Protein AF-A0A5J4QMM2-F1 (afdb_monomer)

Nearest PDB structures (foldseek):
  9im6-assembly1_A  TM=3.160E-01  e=1.830E-01  Homo sapiens

pLDDT: mean 87.07, std 8.98, range [53.91, 96.31]

Sequence (178 aa):
LRCKAHIEGNKGEELKNKLEVNTSFGYDSINSEKYKDFRLCNTKNVWKHHMANTFLTDKQISENCFIVELEKKRCSCSTPLQVAYFTMDNSKYFYLNAYYNFLTPCLDMDYIHVIYGDTDSLCLAIAHESWPIKDKKLWDQLYSQLFPSVSDENYYDKKKILGWNIESESTTCLALAP

Solvent-accessible surface area (backbone atoms only — not comparable to full-atom values): 10790 Å² total; per-residue (Å²): 106,42,64,56,26,51,77,71,67,34,63,67,55,23,50,50,48,50,48,54,58,55,46,52,50,54,53,31,59,55,74,84,88,72,74,83,45,71,41,83,31,36,68,78,51,45,57,62,43,70,72,35,98,37,53,72,52,73,45,77,79,50,100,58,34,29,41,35,39,31,54,62,86,81,75,86,73,87,60,60,55,64,56,31,52,50,54,52,51,50,49,49,49,53,54,50,44,48,45,63,72,42,47,56,66,21,32,44,60,94,44,47,44,81,75,50,74,55,97,91,47,76,41,73,48,62,79,54,102,58,87,56,68,64,31,60,71,61,35,69,69,44,42,66,68,35,33,48,60,91,63,84,84,44,62,62,49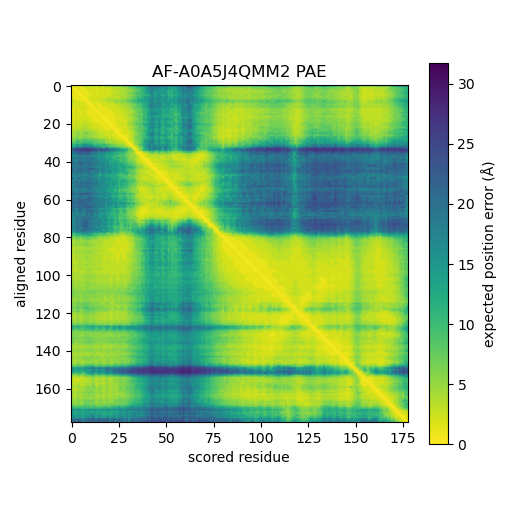,55,65,30,84,88,41,51,66,90,88,78,87,75,100,75,86,88,85,85,78,137

Organism: NCBI:txid222440

InterPro domains:
  IPR017964 DNA-directed DNA polymerase, family B, conserved site [PS00116] (116-124)
  IPR043502 DNA/RNA polymerase superfamily [SSF56672] (3-134)

Radius of gyration: 24.39 Å; Cα contacts (8 Å, |Δi|>4): 181; chains: 1; bounding box: 51×40×60 Å

Structure (mmCIF, N/CA/C/O backbone):
data_AF-A0A5J4QMM2-F1
#
_entry.id   AF-A0A5J4QMM2-F1
#
loop_
_atom_site.group_PDB
_atom_site.id
_atom_site.type_symbol
_atom_site.label_atom_id
_atom_site.label_alt_id
_atom_site.label_comp_id
_atom_site.label_asym_id
_atom_site.label_entity_id
_atom_site.label_seq_id
_atom_site.pdbx_PDB_ins_code
_atom_site.Cartn_x
_atom_site.Cartn_y
_atom_site.Cartn_z
_atom_site.occupancy
_atom_site.B_iso_or_equiv
_atom_site.auth_seq_id
_atom_site.auth_comp_id
_atom_site.auth_asym_id
_atom_site.auth_atom_id
_atom_site.pdbx_PDB_model_num
ATOM 1 N N . LEU A 1 1 ? 6.149 13.095 11.965 1.00 85.94 1 LEU A N 1
ATOM 2 C CA . LEU A 1 1 ? 6.193 12.405 13.279 1.00 85.94 1 LEU A CA 1
ATOM 3 C C . LEU A 1 1 ? 6.723 10.982 13.153 1.00 85.94 1 LEU A C 1
ATOM 5 O O . LEU A 1 1 ? 7.794 10.722 13.680 1.00 85.94 1 LEU A O 1
ATOM 9 N N . ARG A 1 2 ? 6.076 10.104 12.373 1.00 89.25 2 ARG A N 1
ATOM 10 C CA . ARG A 1 2 ? 6.557 8.728 12.142 1.00 89.25 2 ARG A CA 1
ATOM 11 C C . ARG A 1 2 ? 8.014 8.641 11.655 1.00 89.25 2 ARG A C 1
ATOM 13 O O . ARG A 1 2 ? 8.800 7.923 12.255 1.00 89.25 2 ARG A O 1
ATOM 20 N N . CYS A 1 3 ? 8.391 9.398 10.619 1.00 88.50 3 CYS A N 1
ATOM 21 C CA . CYS A 1 3 ? 9.764 9.376 10.096 1.00 88.50 3 CYS A CA 1
ATOM 22 C C . CYS A 1 3 ? 10.807 9.835 11.119 1.00 88.50 3 CYS A C 1
ATOM 24 O O . CYS A 1 3 ? 11.863 9.229 11.233 1.00 88.50 3 CYS A O 1
ATOM 26 N N . LYS A 1 4 ? 10.471 10.851 11.918 1.00 91.38 4 LYS A N 1
ATOM 27 C CA . LYS A 1 4 ? 11.311 11.316 13.024 1.00 91.38 4 LYS A CA 1
ATOM 28 C C . LYS A 1 4 ? 11.513 10.216 14.075 1.00 91.38 4 LYS A C 1
ATOM 30 O O . LYS A 1 4 ? 12.649 9.926 14.419 1.00 91.38 4 LYS A O 1
ATOM 35 N N . ALA A 1 5 ? 10.433 9.557 14.498 1.00 92.25 5 ALA A N 1
ATOM 36 C CA . ALA A 1 5 ? 10.495 8.455 15.460 1.00 92.25 5 ALA A CA 1
ATOM 37 C C . ALA A 1 5 ? 11.372 7.288 14.974 1.00 92.25 5 ALA A C 1
ATOM 39 O O . ALA A 1 5 ? 12.105 6.699 15.764 1.00 92.25 5 ALA A O 1
ATOM 40 N N . HIS A 1 6 ? 11.327 6.984 13.673 1.00 90.81 6 HIS A N 1
ATOM 41 C CA . HIS A 1 6 ? 12.188 5.970 13.070 1.00 90.81 6 HIS A CA 1
ATOM 42 C C . HIS A 1 6 ? 13.670 6.363 13.117 1.00 90.81 6 HIS A C 1
ATOM 44 O O . HIS A 1 6 ? 14.500 5.569 13.551 1.00 90.81 6 HIS A O 1
ATOM 50 N N . ILE A 1 7 ? 13.993 7.598 12.717 1.00 91.06 7 ILE A N 1
ATOM 51 C CA . ILE A 1 7 ? 15.366 8.134 12.733 1.00 91.06 7 ILE A CA 1
ATOM 52 C C . ILE A 1 7 ? 15.938 8.137 14.160 1.00 91.06 7 ILE A C 1
ATOM 54 O O . ILE A 1 7 ? 17.114 7.859 14.361 1.00 91.06 7 ILE A O 1
ATOM 58 N N . GLU A 1 8 ? 15.097 8.392 15.161 1.00 93.88 8 GLU A N 1
ATOM 59 C CA . GLU A 1 8 ? 15.458 8.345 16.584 1.00 93.88 8 GLU A CA 1
ATOM 60 C C . GLU A 1 8 ? 15.538 6.910 17.151 1.00 93.88 8 GLU A C 1
ATOM 62 O O . GLU A 1 8 ? 15.834 6.727 18.331 1.00 93.88 8 GLU A O 1
ATOM 67 N N . GLY A 1 9 ? 15.259 5.876 16.347 1.00 92.56 9 GLY A N 1
ATOM 68 C CA . GLY A 1 9 ? 15.267 4.470 16.769 1.00 92.56 9 GLY A CA 1
ATOM 69 C C . GLY A 1 9 ? 14.096 4.072 17.679 1.00 92.56 9 GLY A C 1
ATOM 70 O O . GLY A 1 9 ? 14.077 2.965 18.227 1.00 92.56 9 GLY A O 1
ATOM 71 N N . ASN A 1 10 ? 13.094 4.940 17.843 1.00 95.31 10 ASN A N 1
ATOM 72 C CA . ASN A 1 10 ? 11.956 4.717 18.728 1.00 95.31 10 ASN A CA 1
ATOM 73 C C . ASN A 1 10 ? 10.834 3.944 18.017 1.00 95.31 10 ASN A C 1
ATOM 75 O O . ASN A 1 10 ? 9.853 4.506 17.520 1.00 95.31 10 ASN A O 1
ATOM 79 N N . LYS A 1 11 ? 10.961 2.613 18.019 1.00 94.31 11 LYS A N 1
ATOM 80 C CA . LYS A 1 11 ? 9.994 1.696 17.387 1.00 94.31 11 LYS A CA 1
ATOM 81 C C . LYS A 1 11 ? 8.573 1.812 17.955 1.00 94.31 11 LYS A C 1
ATOM 83 O O . LYS A 1 11 ? 7.608 1.629 17.217 1.00 94.31 11 LYS A O 1
ATOM 88 N N . GLY A 1 12 ? 8.432 2.109 19.250 1.00 95.31 12 GLY A N 1
ATOM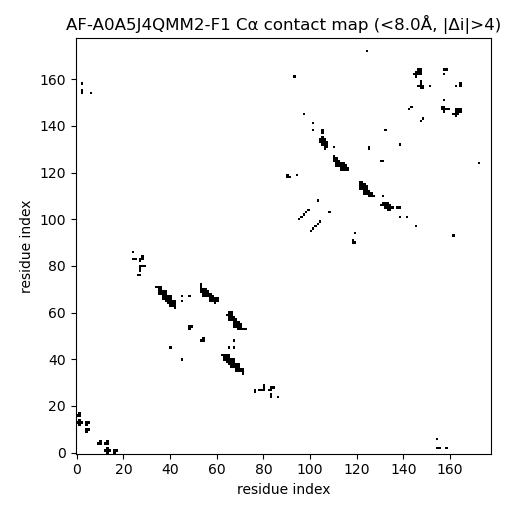 89 C CA . GLY A 1 12 ? 7.123 2.248 19.897 1.00 95.31 12 GLY A CA 1
ATOM 90 C C . GLY A 1 12 ? 6.368 3.481 19.402 1.00 95.31 12 GLY A C 1
ATOM 91 O O . GLY A 1 12 ? 5.204 3.392 19.014 1.00 95.31 12 GLY A O 1
ATOM 92 N N . GLU A 1 13 ? 7.057 4.620 19.348 1.00 94.94 13 GLU A N 1
ATOM 93 C CA . GLU A 1 13 ? 6.534 5.878 18.808 1.00 94.94 13 GLU A CA 1
ATOM 94 C C . GLU A 1 13 ? 6.238 5.763 17.305 1.00 94.94 13 GLU A C 1
ATOM 96 O O . GLU A 1 13 ? 5.215 6.260 16.833 1.00 94.94 13 GLU A O 1
ATOM 101 N N . GLU A 1 14 ? 7.086 5.064 16.543 1.00 93.25 14 GLU A N 1
ATOM 102 C CA . GLU A 1 14 ? 6.834 4.794 15.126 1.00 93.25 14 GLU A CA 1
ATOM 103 C C . GLU A 1 14 ? 5.533 4.001 14.926 1.00 93.25 14 GLU A C 1
ATOM 105 O O . GLU A 1 14 ? 4.684 4.402 14.121 1.00 93.25 14 GLU A O 1
ATOM 110 N N . LEU A 1 15 ? 5.355 2.907 15.677 1.00 93.56 15 LEU A N 1
ATOM 111 C CA . LEU A 1 15 ? 4.164 2.063 15.595 1.00 93.56 15 LEU A CA 1
ATOM 112 C C . LEU A 1 15 ? 2.904 2.819 16.023 1.00 93.56 15 LEU A C 1
ATOM 114 O O . LEU A 1 15 ? 1.889 2.738 15.331 1.00 93.56 15 LEU A O 1
ATOM 118 N N . LYS A 1 16 ? 2.979 3.588 17.116 1.00 95.62 16 LYS A N 1
ATOM 119 C CA . LYS A 1 16 ? 1.883 4.445 17.587 1.00 95.62 16 LYS A CA 1
ATOM 120 C C . LYS A 1 16 ? 1.454 5.428 16.496 1.00 95.62 16 LYS A C 1
ATOM 122 O O . LYS A 1 16 ? 0.289 5.436 16.113 1.00 95.62 16 LYS A O 1
ATOM 127 N N . ASN A 1 17 ? 2.406 6.172 15.925 1.00 93.38 17 ASN A N 1
ATOM 128 C CA . ASN A 1 17 ? 2.132 7.142 14.862 1.00 93.38 17 ASN A CA 1
ATOM 129 C C . ASN A 1 17 ? 1.525 6.481 13.610 1.00 93.38 17 ASN A C 1
ATOM 131 O O . ASN A 1 17 ? 0.672 7.073 12.954 1.00 93.38 17 ASN A O 1
ATOM 135 N N . LYS A 1 18 ? 1.951 5.259 13.257 1.00 91.44 18 LYS A N 1
ATOM 136 C CA . LYS A 1 18 ? 1.343 4.493 12.154 1.00 91.44 18 LYS A CA 1
ATOM 137 C C . LYS A 1 18 ? -0.104 4.107 12.480 1.00 91.44 18 LYS A C 1
ATOM 139 O O . LYS A 1 18 ? -0.981 4.256 11.632 1.00 91.44 18 LYS A O 1
ATOM 144 N N . LEU A 1 19 ? -0.348 3.605 13.690 1.00 93.31 19 LEU A N 1
ATOM 145 C CA . LEU A 1 19 ? -1.670 3.156 14.116 1.00 93.31 19 LEU A CA 1
ATOM 146 C C . LEU A 1 19 ? -2.664 4.314 14.193 1.00 93.31 19 LEU A C 1
ATOM 148 O O . LEU A 1 19 ? -3.793 4.149 13.746 1.00 93.31 19 LEU A O 1
ATOM 152 N N . GLU A 1 20 ? -2.255 5.472 14.709 1.00 92.00 20 GLU A N 1
ATOM 153 C CA . GLU A 1 20 ? -3.106 6.665 14.795 1.00 92.00 20 GLU A CA 1
ATOM 154 C C . GLU A 1 20 ? -3.650 7.075 13.417 1.00 92.00 20 GLU A C 1
ATOM 156 O O . GLU A 1 20 ? -4.857 7.260 13.269 1.00 92.00 20 GLU A O 1
ATOM 161 N N . VAL A 1 21 ? -2.791 7.114 12.392 1.00 88.06 21 VAL A N 1
ATOM 162 C CA . VAL A 1 21 ? -3.187 7.466 11.015 1.00 88.06 21 VAL A CA 1
ATOM 163 C C . VAL A 1 21 ? -4.105 6.409 10.396 1.00 88.06 21 VAL A C 1
ATOM 165 O O . VAL A 1 21 ? -5.115 6.741 9.782 1.00 88.06 21 VAL A O 1
ATOM 168 N N . ASN A 1 22 ? -3.805 5.122 10.576 1.00 87.50 22 ASN A N 1
ATOM 169 C CA . ASN A 1 22 ? -4.668 4.065 10.039 1.00 87.50 22 ASN A CA 1
ATOM 170 C C . ASN A 1 22 ? -6.027 4.022 10.757 1.00 87.50 22 ASN A C 1
ATOM 172 O O . ASN A 1 22 ? -7.060 3.751 10.144 1.00 87.50 22 ASN A O 1
ATOM 176 N N . THR A 1 23 ? -6.032 4.312 12.059 1.00 87.94 23 THR A N 1
ATOM 177 C CA . THR A 1 23 ? -7.247 4.314 12.875 1.00 87.94 23 THR A CA 1
ATOM 178 C C . THR A 1 23 ? -8.138 5.500 12.540 1.00 87.94 23 THR A C 1
ATOM 180 O O . THR A 1 23 ? -9.348 5.333 12.598 1.00 87.94 23 THR A O 1
ATOM 183 N N . SER A 1 24 ? -7.602 6.660 12.136 1.00 86.94 24 SER A N 1
ATOM 184 C CA . SER A 1 24 ? -8.448 7.790 11.728 1.00 86.94 24 SER A CA 1
ATOM 185 C C . SER A 1 24 ? -9.306 7.448 10.505 1.00 86.94 24 SER A C 1
ATOM 187 O O . SER A 1 24 ? -10.507 7.680 10.522 1.00 86.94 24 SER A O 1
ATOM 189 N N . PHE A 1 25 ? -8.735 6.785 9.494 1.00 87.06 25 PHE A N 1
ATOM 190 C CA . PHE A 1 25 ? -9.516 6.264 8.364 1.00 87.06 25 PHE A CA 1
ATOM 191 C C . PHE A 1 25 ? -10.514 5.176 8.79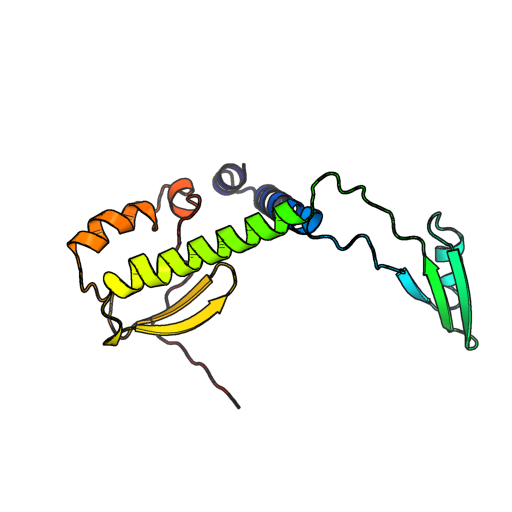9 1.00 87.06 25 PHE A C 1
ATOM 193 O O . PHE A 1 25 ? -11.680 5.174 8.396 1.00 87.06 25 PHE A O 1
ATOM 200 N N . GLY A 1 26 ? -10.059 4.239 9.640 1.00 85.88 26 GLY A N 1
ATOM 201 C CA . GLY A 1 26 ? -10.916 3.187 10.188 1.00 85.88 26 GLY A CA 1
ATOM 202 C C . GLY A 1 26 ? -12.106 3.754 10.961 1.00 85.88 26 GLY A C 1
ATOM 203 O O . GLY A 1 26 ? -13.188 3.186 10.914 1.00 85.88 26 GLY A O 1
ATOM 204 N N . TYR A 1 27 ? -11.911 4.894 11.624 1.00 83.69 27 TYR A N 1
ATOM 205 C CA . TYR A 1 27 ? -12.922 5.626 12.369 1.00 83.69 27 TYR A CA 1
ATOM 206 C C . TYR A 1 27 ? -13.980 6.261 11.459 1.00 83.69 27 TYR A C 1
ATOM 208 O O . TYR A 1 27 ? -15.176 6.087 11.698 1.00 83.69 27 TYR A O 1
ATOM 216 N N . ASP A 1 28 ? -13.547 6.913 10.378 1.00 84.88 28 ASP A N 1
ATOM 217 C CA . ASP A 1 28 ? -14.431 7.530 9.378 1.00 84.88 28 ASP A CA 1
ATOM 218 C C . ASP A 1 28 ? -15.291 6.492 8.630 1.00 84.88 28 ASP A C 1
ATOM 220 O O . ASP A 1 28 ? -16.382 6.799 8.150 1.00 84.88 28 ASP A O 1
ATOM 224 N N . SER A 1 29 ? -14.809 5.248 8.539 1.00 83.31 29 SER A N 1
ATOM 225 C CA . SER A 1 29 ? -15.490 4.122 7.883 1.00 83.31 29 SER A CA 1
ATOM 226 C C . SER A 1 29 ? -16.326 3.250 8.832 1.00 83.31 29 SER A C 1
ATOM 228 O O . SER A 1 29 ? -16.870 2.224 8.409 1.00 83.31 29 SER A O 1
ATOM 230 N N . ILE A 1 30 ? -16.471 3.634 10.108 1.00 80.88 30 ILE A N 1
ATOM 231 C CA . ILE A 1 30 ? -17.267 2.864 11.072 1.00 80.88 30 ILE A CA 1
ATOM 232 C C . ILE A 1 30 ? -18.739 2.863 10.661 1.00 80.88 30 ILE A C 1
ATOM 234 O O . ILE A 1 30 ? -19.405 3.896 10.614 1.00 80.88 30 ILE A O 1
ATOM 238 N N . ASN A 1 31 ? -19.288 1.663 10.483 1.00 74.88 31 ASN A N 1
ATOM 239 C CA . ASN A 1 31 ? -20.730 1.477 10.419 1.00 74.88 31 ASN A CA 1
ATOM 240 C C . ASN A 1 31 ? -21.353 1.711 11.808 1.00 74.88 31 ASN A C 1
ATOM 242 O O . ASN A 1 31 ? -21.312 0.845 12.679 1.00 74.88 31 ASN A O 1
ATOM 246 N N . SER A 1 32 ? -21.944 2.879 12.032 1.00 69.38 32 SER A N 1
ATOM 247 C CA . SER A 1 32 ? -22.584 3.220 13.307 1.00 69.38 32 SER A CA 1
ATOM 248 C C . SER A 1 32 ? -23.948 2.544 13.519 1.00 69.38 32 SER A C 1
ATOM 250 O O . SER A 1 32 ? -24.432 2.509 14.650 1.00 69.38 32 SER A O 1
ATOM 252 N N . GLU A 1 33 ? -24.559 1.975 12.472 1.00 64.75 33 GLU A N 1
ATOM 253 C CA . GLU A 1 33 ? -25.947 1.491 12.495 1.00 64.75 33 GLU A CA 1
ATOM 254 C C . GLU A 1 33 ? -26.114 0.076 13.068 1.00 64.75 33 GLU A C 1
ATOM 256 O O . GLU A 1 33 ? -27.211 -0.295 13.489 1.00 64.75 33 GLU A O 1
ATOM 261 N N . LYS A 1 34 ? -25.062 -0.754 13.079 1.00 59.84 34 LYS A N 1
ATOM 262 C CA . LYS A 1 34 ? -25.209 -2.189 13.376 1.00 59.84 34 LYS A CA 1
ATOM 263 C C . LYS A 1 34 ? -24.100 -2.759 14.241 1.00 59.84 34 LYS A C 1
ATOM 265 O O . LYS A 1 34 ? -23.225 -3.414 13.700 1.00 59.84 34 LYS A O 1
ATOM 270 N N . TYR A 1 35 ? -24.196 -2.659 15.569 1.00 61.75 35 TYR A N 1
ATOM 271 C CA . TYR A 1 35 ? -23.409 -3.538 16.447 1.00 61.75 35 TYR A CA 1
ATOM 272 C C . TYR A 1 35 ? -24.104 -3.805 17.786 1.00 61.75 35 TYR A C 1
ATOM 274 O O . TYR A 1 35 ? -24.022 -3.000 18.710 1.00 61.75 35 TYR A O 1
ATOM 282 N N . LYS A 1 36 ? -24.730 -4.979 17.913 1.00 70.62 36 LYS A N 1
ATOM 283 C CA . LYS A 1 36 ? -25.045 -5.575 19.218 1.00 70.62 36 LYS A CA 1
ATOM 284 C C . LYS A 1 36 ? -23.827 -6.382 19.683 1.00 70.62 36 LYS A C 1
ATOM 286 O O . LYS A 1 36 ? -23.329 -7.200 18.911 1.00 70.62 36 LYS A O 1
ATOM 291 N N . ASP A 1 37 ? -23.310 -6.134 20.889 1.00 80.38 37 ASP A N 1
ATOM 292 C CA . ASP A 1 37 ? -22.234 -6.950 21.479 1.00 80.38 37 ASP A CA 1
ATOM 293 C C . ASP A 1 37 ? -22.876 -8.080 22.283 1.00 80.38 37 ASP A C 1
ATOM 295 O O . ASP A 1 37 ? -23.294 -7.885 23.421 1.00 80.38 37 ASP A O 1
ATOM 299 N N . PHE A 1 38 ? -23.005 -9.248 21.655 1.00 86.62 38 PHE A N 1
ATOM 300 C CA . PHE A 1 38 ? -23.436 -10.467 22.327 1.00 86.62 38 PHE A CA 1
ATOM 301 C C . PHE A 1 38 ? -22.220 -11.298 22.715 1.00 86.62 38 PHE A C 1
ATOM 303 O O . PHE A 1 38 ? -21.388 -11.633 21.869 1.00 86.62 38 PHE A O 1
ATOM 310 N N . ARG A 1 39 ? -22.145 -11.696 23.984 1.00 87.06 39 ARG A N 1
ATOM 311 C CA . ARG A 1 39 ? -21.082 -12.559 24.500 1.00 87.06 39 ARG A CA 1
ATOM 312 C C . ARG A 1 39 ? -21.658 -13.839 25.058 1.00 87.06 39 ARG A C 1
ATOM 314 O O . ARG A 1 39 ? -22.571 -13.806 25.874 1.00 87.06 39 ARG A O 1
ATOM 321 N N . LEU A 1 40 ? -21.077 -14.962 24.659 1.00 91.00 40 LEU A N 1
ATOM 322 C CA . LEU A 1 40 ? -21.326 -16.240 25.311 1.00 91.00 40 LEU A CA 1
ATOM 323 C C . LEU A 1 40 ? -20.462 -16.326 26.566 1.00 91.00 40 LEU A C 1
ATOM 325 O O . LEU A 1 40 ? -19.244 -16.158 26.508 1.00 91.00 40 LEU A O 1
ATOM 329 N N . CYS A 1 41 ? -21.097 -16.542 27.709 1.00 91.19 41 CYS A N 1
ATOM 330 C CA . CYS A 1 41 ? -20.454 -16.534 29.014 1.00 91.19 41 CYS A CA 1
ATOM 331 C C . CYS A 1 41 ? -20.909 -17.722 29.855 1.00 91.19 41 CYS A C 1
ATOM 333 O O . CYS A 1 41 ? -22.052 -18.163 29.790 1.00 91.19 41 CYS A O 1
ATOM 335 N N . ASN A 1 42 ? -19.996 -18.215 30.684 1.00 89.88 42 ASN A N 1
ATOM 336 C CA . ASN A 1 42 ? -20.321 -19.167 31.736 1.00 89.88 42 ASN A CA 1
ATOM 337 C C . ASN A 1 42 ? -20.878 -18.440 32.969 1.00 89.88 42 ASN A C 1
ATOM 339 O O . ASN A 1 42 ? -20.697 -17.227 33.112 1.00 89.88 42 ASN A O 1
ATOM 343 N N . THR A 1 43 ? -21.482 -19.178 33.900 1.00 87.06 43 THR A N 1
ATOM 344 C CA . THR A 1 43 ? -22.160 -18.601 35.077 1.00 87.06 43 THR A CA 1
ATOM 345 C C . THR A 1 43 ? -21.241 -17.689 35.899 1.00 87.06 43 THR A C 1
ATOM 347 O O . THR A 1 43 ? -21.677 -16.680 36.443 1.00 87.06 43 THR A O 1
ATOM 350 N N . LYS A 1 44 ? -19.935 -17.988 35.951 1.00 86.31 44 LYS A N 1
ATOM 351 C CA . LYS A 1 44 ? -18.945 -17.173 36.678 1.00 86.31 44 LYS A CA 1
ATOM 352 C C . LYS A 1 44 ? -18.647 -15.832 35.999 1.00 86.31 44 LYS A C 1
ATOM 354 O O . LYS A 1 44 ? -18.404 -14.844 36.687 1.00 86.31 44 LYS A O 1
ATOM 359 N N . ASN A 1 45 ? -18.622 -15.790 34.668 1.00 86.81 45 ASN A N 1
ATOM 360 C CA . ASN A 1 45 ? -18.292 -14.581 33.911 1.00 86.81 45 ASN A CA 1
ATOM 361 C C . ASN A 1 45 ? -19.509 -13.682 33.661 1.00 86.81 45 ASN A C 1
ATOM 363 O O . ASN A 1 45 ? -19.323 -12.480 33.494 1.00 86.81 45 ASN A O 1
ATOM 367 N N . VAL A 1 46 ? -20.731 -14.221 33.712 1.00 89.88 46 VAL A N 1
ATOM 368 C CA . VAL A 1 46 ? -21.975 -13.431 33.639 1.00 89.88 46 VAL A CA 1
ATOM 369 C C . VAL A 1 46 ? -21.998 -12.344 34.713 1.00 89.88 46 VAL A C 1
ATOM 371 O O . VAL A 1 46 ? -22.210 -11.176 34.400 1.00 89.88 46 VAL A O 1
ATOM 374 N N . TRP A 1 47 ? -21.635 -12.685 35.953 1.00 85.94 47 TRP A N 1
ATOM 375 C CA . TRP A 1 47 ? -21.567 -11.717 37.053 1.00 85.94 47 TRP A CA 1
ATOM 376 C C . TRP A 1 47 ? -20.613 -10.551 36.787 1.00 85.94 47 TRP A C 1
ATOM 378 O O . TRP A 1 47 ? -20.927 -9.413 37.122 1.00 85.94 47 TRP A O 1
ATOM 388 N N . LYS A 1 48 ? -19.473 -10.801 36.131 1.00 88.44 48 LYS A N 1
ATOM 389 C CA . LYS A 1 48 ? -18.541 -9.726 35.749 1.00 88.44 48 LYS A CA 1
ATOM 390 C C . LYS A 1 48 ? -19.181 -8.763 34.756 1.00 88.44 48 LYS A C 1
ATOM 392 O O . LYS A 1 48 ? -18.922 -7.566 34.816 1.00 88.44 48 LYS A O 1
ATOM 397 N N . HIS A 1 49 ? -20.003 -9.287 33.850 1.00 87.44 49 HIS A N 1
ATOM 398 C CA . HIS A 1 49 ? -20.730 -8.475 32.890 1.00 87.44 49 HIS A CA 1
ATOM 399 C C . HIS A 1 49 ? -21.894 -7.727 33.533 1.00 87.44 49 HIS A C 1
ATOM 401 O O . HIS A 1 49 ? -22.039 -6.555 33.226 1.00 87.44 49 HIS A O 1
ATOM 407 N N . HIS A 1 50 ? -22.630 -8.318 34.480 1.00 87.00 50 HIS A N 1
ATOM 408 C CA . HIS A 1 50 ? -23.674 -7.615 35.245 1.00 87.00 50 HIS A CA 1
ATOM 409 C C . HIS A 1 50 ? -23.140 -6.382 35.984 1.00 87.00 50 HIS A C 1
ATOM 411 O O . HIS A 1 50 ? -23.842 -5.388 36.127 1.00 87.00 50 HIS A O 1
ATOM 417 N N . MET A 1 51 ? -21.887 -6.435 36.443 1.00 87.62 51 MET A N 1
ATOM 418 C CA . MET A 1 51 ? -21.226 -5.308 37.106 1.00 87.62 51 MET A CA 1
ATOM 419 C C . MET A 1 51 ? -20.659 -4.263 36.132 1.00 87.62 51 MET A C 1
ATOM 421 O O . MET A 1 51 ? -20.144 -3.236 36.572 1.00 87.62 51 MET A O 1
ATOM 425 N N . ALA A 1 52 ? -20.702 -4.508 34.821 1.00 84.19 52 ALA A N 1
ATOM 426 C CA . ALA A 1 52 ? -20.242 -3.548 33.830 1.00 84.19 52 ALA A CA 1
ATOM 427 C C . ALA A 1 52 ? -21.349 -2.531 33.518 1.00 84.19 52 ALA A C 1
ATOM 429 O O . ALA A 1 52 ? -22.479 -2.906 33.224 1.00 84.19 52 ALA A O 1
ATOM 430 N N . ASN A 1 53 ? -20.995 -1.244 33.443 1.00 82.19 53 ASN A N 1
ATOM 431 C CA . ASN A 1 53 ? -21.921 -0.167 33.044 1.00 82.19 53 ASN A CA 1
ATOM 432 C C . ASN A 1 53 ? -22.479 -0.318 31.617 1.00 82.19 53 ASN A C 1
ATOM 434 O O . ASN A 1 53 ? -23.331 0.454 31.204 1.00 82.19 53 ASN A O 1
ATOM 438 N N . THR A 1 54 ? -21.956 -1.273 30.853 1.00 85.50 54 THR A N 1
ATOM 439 C CA . THR A 1 54 ? -22.384 -1.600 29.497 1.00 85.50 54 THR A CA 1
ATOM 440 C C . THR A 1 54 ? -23.363 -2.770 29.464 1.00 85.50 54 THR A C 1
ATOM 442 O O . THR A 1 54 ? -23.633 -3.270 28.389 1.00 85.50 54 THR A O 1
ATOM 445 N N . PHE A 1 55 ? -23.829 -3.317 30.585 1.00 89.06 55 PHE A N 1
ATOM 446 C CA . PHE A 1 55 ? -24.764 -4.445 30.558 1.00 89.06 55 PHE A CA 1
ATOM 447 C C . PHE A 1 55 ? -26.169 -4.023 30.122 1.00 89.06 55 PHE A C 1
ATOM 449 O O . PHE A 1 55 ? -26.684 -3.021 30.610 1.00 89.06 55 PHE A O 1
ATOM 456 N N . LEU A 1 56 ? -26.792 -4.804 29.232 1.00 87.56 56 LEU A N 1
ATOM 457 C CA . LEU A 1 56 ? -28.185 -4.603 28.825 1.00 87.56 56 LEU A CA 1
ATOM 458 C C . LEU A 1 56 ? -29.085 -5.732 29.325 1.00 87.56 56 LEU A C 1
ATOM 460 O O . LEU A 1 56 ? -30.048 -5.481 30.045 1.00 87.56 56 LEU A O 1
ATOM 464 N N . THR A 1 57 ? -28.801 -6.972 28.930 1.00 91.25 57 THR A N 1
ATOM 465 C CA . THR A 1 57 ? -29.611 -8.137 29.309 1.00 91.25 57 THR A CA 1
ATOM 466 C C . THR A 1 57 ? -28.811 -9.427 29.164 1.00 91.25 57 THR A C 1
ATOM 468 O O . THR A 1 57 ? -27.801 -9.461 28.461 1.00 91.25 57 THR A O 1
ATOM 471 N N . ASP A 1 58 ? -29.253 -10.502 29.804 1.00 92.06 58 ASP A N 1
ATOM 472 C CA . ASP A 1 58 ? -28.733 -11.846 29.610 1.00 92.06 58 ASP A CA 1
ATOM 473 C C . ASP A 1 58 ? -29.858 -12.854 29.337 1.00 92.06 58 ASP A C 1
ATOM 475 O O . ASP A 1 58 ? -31.023 -12.667 29.689 1.00 92.06 58 ASP A O 1
ATOM 479 N N . LYS A 1 59 ? -29.503 -13.947 28.664 1.00 93.44 59 LYS A N 1
ATOM 480 C CA . LYS A 1 59 ? -30.391 -15.071 28.386 1.00 93.44 59 LYS A CA 1
ATOM 481 C C . LYS A 1 59 ? -29.641 -16.375 28.589 1.00 93.44 59 LYS A C 1
ATOM 483 O O . LYS A 1 59 ? -28.666 -16.657 27.889 1.00 93.44 59 LYS A O 1
ATOM 488 N N . GLN A 1 60 ? -30.130 -17.199 29.506 1.00 93.38 60 GLN A N 1
ATOM 489 C CA . GLN A 1 60 ? -29.604 -18.541 29.708 1.00 93.38 60 GLN A CA 1
ATOM 490 C C . GLN A 1 60 ? -29.943 -19.443 28.511 1.00 93.38 60 GLN A C 1
ATOM 492 O O . GLN A 1 60 ? -31.094 -19.505 28.077 1.00 93.38 60 GLN A O 1
ATOM 497 N N . ILE A 1 61 ? -28.939 -20.149 27.987 1.00 93.12 61 ILE A N 1
ATOM 498 C CA . ILE A 1 61 ? -29.113 -21.204 26.975 1.00 93.12 61 ILE A CA 1
ATOM 499 C C . ILE A 1 61 ? -29.011 -22.589 27.626 1.00 93.12 61 ILE A C 1
ATOM 501 O O . ILE A 1 61 ? -29.736 -23.503 27.242 1.00 93.12 61 ILE A O 1
ATOM 505 N N . SER A 1 62 ? -28.116 -22.757 28.604 1.00 92.31 62 SER A N 1
ATOM 506 C CA . SER A 1 62 ? -27.938 -24.005 29.359 1.00 92.31 62 SER A CA 1
ATOM 507 C C . SER A 1 62 ? -27.395 -23.737 30.770 1.00 92.31 62 SER A C 1
ATOM 509 O O . SER A 1 62 ? -27.124 -22.588 31.123 1.00 92.31 62 SER A O 1
ATOM 511 N N . GLU A 1 63 ? -27.224 -24.773 31.601 1.00 89.69 63 GLU A N 1
ATOM 512 C CA . GLU A 1 63 ? -26.803 -24.648 33.014 1.00 89.69 63 GLU A CA 1
ATOM 513 C C . GLU A 1 63 ? -25.543 -23.794 33.238 1.00 89.69 63 GLU A C 1
ATOM 515 O O . GLU A 1 63 ? -25.415 -23.141 34.270 1.00 89.69 63 GLU A O 1
ATOM 520 N N . ASN A 1 64 ? -24.627 -23.756 32.268 1.00 91.06 64 ASN A N 1
ATOM 521 C CA . ASN A 1 64 ? -23.380 -22.995 32.362 1.00 91.06 64 ASN A CA 1
ATOM 522 C C . ASN A 1 64 ? -23.093 -22.167 31.099 1.00 91.06 64 ASN A C 1
ATOM 524 O O . ASN A 1 64 ? -21.932 -21.932 30.761 1.00 91.06 64 ASN A O 1
ATOM 528 N N . CYS A 1 65 ? -24.136 -21.761 30.371 1.00 90.81 65 CYS A N 1
ATOM 529 C CA . CYS A 1 65 ? -24.003 -20.973 29.149 1.00 90.81 65 CYS A CA 1
ATOM 530 C C . CYS A 1 65 ? -25.108 -19.921 29.054 1.00 90.81 65 CYS A C 1
ATOM 532 O O . CYS A 1 65 ? -26.298 -20.243 29.039 1.00 90.81 65 CYS A O 1
ATOM 534 N N . PHE A 1 66 ? -24.694 -18.665 28.952 1.00 94.12 66 PHE A N 1
ATOM 535 C CA . PHE A 1 66 ? -25.544 -17.488 28.868 1.00 94.12 66 PHE A CA 1
ATOM 536 C C . PHE A 1 66 ? -25.100 -16.640 27.680 1.00 94.12 66 PHE A C 1
ATOM 538 O O . PHE A 1 66 ? -23.902 -16.491 27.439 1.00 94.12 66 PHE A O 1
ATOM 545 N N . ILE A 1 67 ? -26.053 -16.057 26.962 1.00 93.62 67 ILE A N 1
ATOM 546 C CA . ILE A 1 67 ? -25.794 -14.919 26.080 1.00 93.62 67 ILE A CA 1
ATOM 547 C C . ILE A 1 67 ? -25.983 -13.660 26.908 1.00 9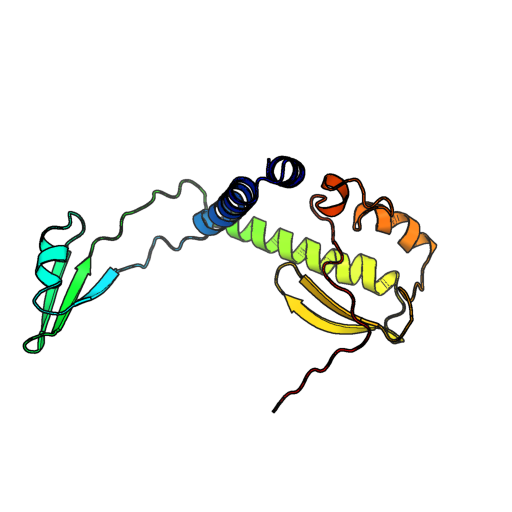3.62 67 ILE A C 1
ATOM 549 O O . ILE A 1 67 ? -27.051 -13.463 27.467 1.00 93.62 67 ILE A O 1
ATOM 553 N N . VAL A 1 68 ? -24.973 -12.804 26.950 1.00 92.00 68 VAL A N 1
ATOM 554 C CA . VAL A 1 68 ? -25.019 -11.476 27.562 1.00 92.00 68 VAL A CA 1
ATOM 555 C C . VAL A 1 68 ? -25.008 -10.449 26.433 1.00 92.00 68 VAL A C 1
ATOM 557 O O . VAL A 1 68 ? -24.079 -10.437 25.628 1.00 92.00 68 VAL A O 1
ATOM 560 N N . GLU A 1 69 ? -26.028 -9.602 26.360 1.00 91.25 69 GLU A N 1
ATOM 561 C CA . GLU A 1 69 ? -26.069 -8.417 25.502 1.00 91.25 69 GLU A CA 1
ATOM 562 C C . GLU A 1 69 ? -25.458 -7.231 26.257 1.00 91.25 69 GLU A C 1
ATOM 564 O O . GLU A 1 69 ? -25.846 -6.915 27.387 1.00 91.25 69 GLU A O 1
ATOM 569 N N . LEU A 1 70 ? -24.486 -6.576 25.627 1.00 87.75 70 LEU A N 1
ATOM 570 C CA . LEU A 1 70 ? -23.815 -5.392 26.142 1.00 87.75 70 LEU A CA 1
ATOM 571 C C . LEU A 1 70 ? -24.063 -4.191 25.219 1.00 87.75 70 LEU A C 1
ATOM 573 O O . LEU A 1 70 ? -23.992 -4.291 23.991 1.00 87.75 70 LEU A O 1
ATOM 577 N N . GLU A 1 71 ? -24.289 -3.027 25.816 1.00 83.81 71 GLU A N 1
ATOM 578 C CA . GLU A 1 71 ? -24.208 -1.737 25.157 1.00 83.81 71 GLU A CA 1
ATOM 579 C C . GLU A 1 71 ? -22.756 -1.484 24.750 1.00 83.81 71 GLU A C 1
ATOM 581 O O . GLU A 1 71 ? -21.864 -1.286 25.580 1.00 83.81 71 GLU A O 1
ATOM 586 N N . LYS A 1 72 ? -22.487 -1.468 23.442 1.00 74.19 72 LYS A N 1
ATOM 587 C CA . LYS A 1 72 ? -21.182 -1.010 22.978 1.00 74.19 72 LYS A CA 1
ATOM 588 C C . LYS A 1 72 ? -20.999 0.454 23.346 1.00 74.19 72 LYS A C 1
ATOM 590 O O . LYS A 1 72 ? -21.862 1.287 23.075 1.00 74.19 72 LYS A O 1
ATOM 595 N N . LYS A 1 73 ? -19.811 0.773 23.866 1.00 69.62 73 LYS A N 1
ATOM 596 C CA . LYS A 1 73 ? -19.346 2.157 23.976 1.00 69.62 73 LYS A CA 1
ATOM 597 C C . LYS A 1 73 ? -19.485 2.818 22.606 1.00 69.62 73 LYS A C 1
ATOM 599 O O . LYS A 1 73 ? -18.825 2.410 21.650 1.00 69.62 73 LYS A O 1
ATOM 604 N N . ARG A 1 74 ? -20.370 3.808 22.515 1.00 64.38 74 ARG A N 1
ATOM 605 C CA . ARG A 1 74 ? -20.547 4.610 21.307 1.00 64.38 74 ARG A CA 1
ATOM 606 C C . ARG A 1 74 ? -19.388 5.589 21.228 1.00 64.38 74 ARG A C 1
ATOM 608 O O . ARG A 1 74 ? -19.141 6.324 22.179 1.00 64.38 74 ARG A O 1
ATOM 615 N N . CYS A 1 75 ? -18.689 5.591 20.103 1.00 60.59 75 CYS A N 1
ATOM 616 C CA . CYS A 1 75 ? -17.809 6.693 19.756 1.00 60.59 75 CYS A CA 1
ATOM 617 C C . CYS A 1 75 ? -18.579 7.595 18.790 1.00 60.59 75 CYS A C 1
ATOM 619 O O . CYS A 1 75 ? -19.161 7.099 17.823 1.00 60.59 75 CYS A O 1
ATOM 621 N N . SER A 1 76 ? -18.668 8.891 19.080 1.00 63.19 76 SER A N 1
ATOM 622 C CA . SER A 1 76 ? -19.365 9.838 18.209 1.00 63.19 76 SER A CA 1
ATOM 623 C C . SER A 1 76 ? -18.479 10.173 17.014 1.00 63.19 76 SER A C 1
ATOM 625 O O . SER A 1 76 ? -17.514 10.931 17.148 1.00 63.19 76 SER A O 1
ATOM 627 N N . CYS A 1 77 ? -18.780 9.604 15.851 1.00 61.62 77 CYS A N 1
ATOM 628 C CA . CYS A 1 77 ? -18.111 9.989 14.616 1.00 61.62 77 CYS A CA 1
ATOM 629 C C . CYS A 1 77 ? -18.653 11.349 14.155 1.00 61.62 77 CYS A C 1
ATOM 631 O O . CYS A 1 77 ? -19.857 11.496 13.951 1.00 61.62 77 CYS A O 1
ATOM 633 N N . SER A 1 78 ? -17.785 12.360 14.073 1.00 71.00 78 SER A N 1
ATOM 634 C CA . SER A 1 78 ? -18.137 13.703 13.587 1.00 71.00 78 SER A CA 1
ATOM 635 C C . SER A 1 78 ? -17.897 13.866 12.086 1.00 71.00 78 SER A C 1
ATOM 637 O O . SER A 1 78 ? -18.363 14.838 11.492 1.00 71.00 78 SER A O 1
ATOM 639 N N . THR A 1 79 ? -17.168 12.935 11.475 1.00 78.31 79 THR A N 1
ATOM 640 C CA . THR A 1 79 ? -16.802 12.939 10.063 1.00 78.31 79 THR A CA 1
ATOM 641 C C . THR A 1 79 ? -17.822 12.150 9.237 1.00 78.31 79 THR A C 1
ATOM 643 O O . THR A 1 79 ? -18.296 11.092 9.657 1.00 78.31 79 THR A O 1
ATOM 646 N N . PRO A 1 80 ? -18.218 12.662 8.059 1.00 84.00 80 PRO A N 1
ATOM 647 C CA . PRO A 1 80 ? -19.156 11.963 7.193 1.00 84.00 80 PRO A CA 1
ATOM 648 C C . PRO A 1 80 ? -18.471 10.777 6.493 1.00 84.00 80 PRO A C 1
ATOM 650 O O . PRO A 1 80 ? -17.320 10.885 6.072 1.00 84.00 80 PRO A O 1
ATOM 653 N N . LEU A 1 81 ? -19.196 9.667 6.300 1.00 85.44 81 LEU A N 1
ATOM 654 C CA . LEU A 1 81 ? -18.704 8.430 5.657 1.00 85.44 81 LEU A CA 1
ATOM 655 C C . LEU A 1 81 ? -18.072 8.670 4.268 1.00 85.44 81 LEU A C 1
ATOM 657 O O . LEU A 1 81 ? -17.200 7.931 3.816 1.00 85.44 81 LEU A O 1
ATOM 661 N N . GLN A 1 82 ? -18.493 9.733 3.587 1.00 90.50 82 GLN A N 1
ATOM 662 C CA . GLN A 1 82 ? -17.953 10.206 2.316 1.00 90.50 82 GLN A CA 1
ATOM 663 C C . GLN A 1 82 ? -16.445 10.483 2.381 1.00 90.50 82 GLN A C 1
ATOM 665 O O . GLN A 1 82 ? -15.766 10.297 1.374 1.00 90.50 82 GLN A O 1
ATOM 670 N N . VAL A 1 83 ? -15.912 10.886 3.541 1.00 90.12 83 VAL A N 1
ATOM 671 C CA . VAL A 1 83 ? -14.466 11.082 3.737 1.00 90.12 83 VAL A CA 1
ATOM 672 C C . VAL A 1 83 ? -13.731 9.759 3.557 1.00 90.12 83 VAL A C 1
ATOM 674 O O . VAL A 1 83 ? -12.777 9.702 2.787 1.00 90.12 83 VAL A O 1
ATOM 677 N N . ALA A 1 84 ? -14.224 8.676 4.166 1.00 90.31 84 ALA A N 1
ATOM 678 C CA . ALA A 1 84 ? -13.634 7.354 3.994 1.00 90.31 84 ALA A CA 1
ATOM 679 C C . ALA A 1 84 ? -13.701 6.876 2.535 1.00 90.31 84 ALA A C 1
ATOM 681 O O . ALA A 1 84 ? -12.707 6.376 2.007 1.00 90.31 84 ALA A O 1
ATOM 682 N N . TYR A 1 85 ? -14.833 7.070 1.848 1.00 92.25 85 TYR A N 1
ATOM 683 C CA . TYR A 1 85 ? -14.928 6.739 0.420 1.00 92.25 85 TYR A CA 1
ATOM 684 C C . TYR A 1 85 ? -13.921 7.528 -0.416 1.00 92.25 85 TYR A C 1
ATOM 686 O O . TYR A 1 85 ? -13.185 6.936 -1.203 1.00 92.25 85 TYR A O 1
ATOM 694 N N . PHE A 1 86 ? -13.825 8.839 -0.190 1.00 93.50 86 PHE A N 1
ATOM 695 C CA . PHE A 1 86 ? -12.873 9.689 -0.892 1.00 93.50 86 PHE A CA 1
ATOM 696 C C . PHE A 1 86 ? -11.428 9.246 -0.643 1.00 93.50 86 PHE A C 1
ATOM 698 O O . PHE A 1 86 ? -10.659 9.121 -1.594 1.00 93.50 86 PHE A O 1
ATOM 705 N N . THR A 1 87 ? -11.047 8.953 0.603 1.00 91.62 87 THR A N 1
ATOM 706 C CA . THR A 1 87 ? -9.708 8.440 0.922 1.00 91.62 87 THR A CA 1
ATOM 707 C C . THR A 1 87 ? -9.421 7.134 0.182 1.00 91.62 87 THR A C 1
ATOM 709 O O . THR A 1 87 ? -8.383 7.026 -0.468 1.00 91.62 87 THR A O 1
ATOM 712 N N . MET A 1 88 ? -10.349 6.174 0.214 1.00 91.69 88 MET A N 1
ATOM 713 C CA . MET A 1 88 ? -10.181 4.879 -0.450 1.00 91.69 88 MET A CA 1
ATOM 714 C C . MET A 1 88 ? -10.072 5.012 -1.976 1.00 91.69 88 MET A C 1
ATOM 716 O O . MET A 1 88 ? -9.235 4.349 -2.592 1.00 91.69 88 MET A O 1
ATOM 720 N N . ASP A 1 89 ? -10.885 5.869 -2.591 1.00 94.44 89 ASP A N 1
ATOM 721 C CA . ASP A 1 89 ? -10.851 6.088 -4.038 1.00 94.44 89 ASP A CA 1
ATOM 722 C C . ASP A 1 89 ? -9.554 6.775 -4.473 1.00 94.44 89 ASP A C 1
ATOM 724 O O . ASP A 1 89 ? -8.964 6.380 -5.478 1.00 94.44 89 ASP A O 1
ATOM 728 N N . ASN A 1 90 ? -9.041 7.727 -3.685 1.00 93.38 90 ASN A N 1
ATOM 729 C CA . ASN A 1 90 ? -7.733 8.332 -3.945 1.00 93.38 90 ASN A CA 1
ATOM 730 C C . ASN A 1 90 ? -6.591 7.316 -3.811 1.00 93.38 90 ASN A C 1
ATOM 732 O O . ASN A 1 90 ? -5.681 7.321 -4.640 1.00 93.38 90 ASN A O 1
ATOM 736 N N . SER A 1 91 ? -6.640 6.418 -2.821 1.00 92.12 91 SER A N 1
ATOM 737 C CA . SER A 1 91 ? -5.649 5.342 -2.685 1.00 92.12 91 SER A CA 1
ATOM 738 C C . SER A 1 91 ? -5.648 4.415 -3.904 1.00 92.12 91 SER A C 1
ATOM 740 O O . SER A 1 91 ? -4.586 4.140 -4.463 1.00 92.12 91 SER A O 1
ATOM 742 N N . LYS A 1 92 ? -6.831 3.996 -4.378 1.00 93.44 92 LYS A N 1
ATOM 743 C CA . LYS A 1 92 ? -6.964 3.185 -5.603 1.00 93.44 92 LYS A CA 1
ATOM 744 C C . LYS A 1 92 ? -6.478 3.935 -6.835 1.00 93.44 92 LYS A C 1
ATOM 746 O O . LYS A 1 92 ? -5.747 3.369 -7.642 1.00 93.44 92 LYS A O 1
ATOM 751 N N . TYR A 1 93 ? -6.868 5.201 -6.977 1.00 94.62 93 TYR A N 1
ATOM 752 C CA . TYR A 1 93 ? -6.433 6.040 -8.087 1.00 94.62 93 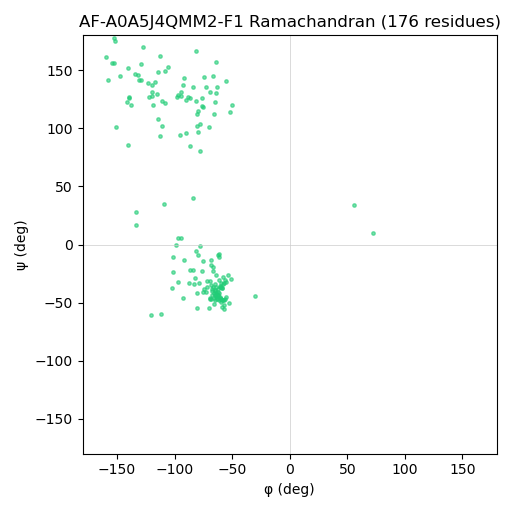TYR A CA 1
ATOM 753 C C . TYR A 1 93 ? -4.910 6.150 -8.122 1.00 94.62 93 TYR A C 1
ATOM 755 O O . TYR A 1 93 ? -4.316 5.921 -9.169 1.00 94.62 93 TYR A O 1
ATOM 763 N N . PHE A 1 94 ? -4.269 6.426 -6.984 1.00 93.62 94 PHE A N 1
ATOM 764 C CA . PHE A 1 94 ? -2.814 6.511 -6.896 1.00 93.62 94 PHE A CA 1
ATOM 765 C C . PHE A 1 94 ? -2.134 5.195 -7.303 1.00 93.62 94 PHE A C 1
ATOM 767 O O . PHE A 1 94 ? -1.218 5.213 -8.128 1.00 93.62 94 PHE A O 1
ATOM 774 N N . TYR A 1 95 ? -2.620 4.060 -6.789 1.00 94.25 95 TYR A N 1
ATOM 775 C CA . TYR A 1 95 ? -2.103 2.733 -7.130 1.00 94.25 95 TYR A CA 1
ATOM 776 C C . TYR A 1 95 ? -2.203 2.450 -8.634 1.00 94.25 95 TYR A C 1
ATOM 778 O O . TYR A 1 95 ? -1.210 2.133 -9.292 1.00 94.25 95 TYR A O 1
ATOM 786 N N . LEU A 1 96 ? -3.405 2.604 -9.197 1.00 94.00 96 LEU A N 1
ATOM 787 C CA . LEU A 1 96 ? -3.678 2.319 -10.605 1.00 94.00 96 LEU A CA 1
ATOM 788 C C . LEU A 1 96 ? -2.950 3.298 -11.526 1.00 94.00 96 LEU A C 1
ATOM 790 O O . LEU A 1 96 ? -2.458 2.894 -12.574 1.00 94.00 96 LEU A O 1
ATOM 794 N N . ASN A 1 97 ? -2.833 4.565 -11.131 1.00 94.50 97 ASN A N 1
ATOM 795 C CA . ASN A 1 97 ? -2.083 5.564 -11.877 1.00 94.50 97 ASN A CA 1
ATOM 796 C C . ASN A 1 97 ? -0.586 5.224 -11.913 1.00 94.50 97 ASN A C 1
ATOM 798 O O . ASN A 1 97 ? 0.019 5.286 -12.979 1.00 94.50 97 ASN A O 1
ATOM 802 N N . ALA A 1 98 ? 0.009 4.809 -10.791 1.00 93.75 98 ALA A N 1
ATOM 803 C CA . ALA A 1 98 ? 1.400 4.359 -10.780 1.00 93.75 98 ALA A CA 1
ATOM 804 C C . ALA A 1 98 ? 1.604 3.130 -11.686 1.00 93.75 98 ALA A C 1
ATOM 806 O O . ALA A 1 98 ? 2.557 3.081 -12.460 1.00 93.75 98 ALA A O 1
ATOM 807 N N . TYR A 1 99 ? 0.683 2.167 -11.661 1.00 94.56 99 TYR A N 1
ATOM 808 C CA . TYR A 1 99 ? 0.794 0.969 -12.491 1.00 94.56 99 TYR A CA 1
ATOM 809 C C . TYR A 1 99 ? 0.580 1.245 -13.991 1.00 94.56 99 TYR A C 1
ATOM 811 O O . TYR A 1 99 ? 1.439 0.925 -14.815 1.00 94.56 99 TYR A O 1
ATOM 819 N N . TYR A 1 100 ? -0.544 1.860 -14.362 1.00 94.94 100 TYR A N 1
ATOM 820 C CA . TYR A 1 100 ? -0.937 2.030 -15.764 1.00 94.94 100 TYR A CA 1
ATOM 821 C C . TYR A 1 100 ? -0.287 3.229 -16.450 1.00 94.94 100 TYR A C 1
ATOM 823 O O . TYR A 1 100 ? -0.002 3.146 -17.641 1.00 94.94 100 TYR A O 1
ATOM 831 N N . ASN A 1 101 ? -0.041 4.328 -15.730 1.00 94.50 101 ASN A N 1
ATOM 832 C CA . ASN A 1 101 ? 0.487 5.559 -16.328 1.00 94.50 101 ASN A CA 1
ATOM 833 C C . ASN A 1 101 ? 1.991 5.752 -16.095 1.00 94.50 101 ASN A C 1
ATOM 835 O O . ASN A 1 101 ? 2.580 6.624 -16.730 1.00 94.50 101 ASN A O 1
ATOM 839 N N . PHE A 1 102 ? 2.624 4.951 -15.228 1.00 94.69 102 PHE A N 1
ATOM 840 C CA . PHE A 1 102 ? 4.076 4.980 -15.034 1.00 94.69 102 PHE A CA 1
ATOM 841 C C . PHE A 1 102 ? 4.754 3.638 -15.328 1.00 94.69 102 PHE A C 1
ATOM 843 O O . PHE A 1 102 ? 5.574 3.583 -16.238 1.00 94.69 102 PHE A O 1
ATOM 850 N N . LEU A 1 103 ? 4.423 2.552 -14.622 1.00 95.19 103 LEU A N 1
ATOM 851 C CA . LEU A 1 103 ? 5.135 1.277 -14.799 1.00 95.19 103 LEU A CA 1
ATOM 852 C C . LEU A 1 103 ? 4.918 0.687 -16.199 1.00 95.19 103 LEU A C 1
ATOM 854 O O . LEU A 1 103 ? 5.884 0.396 -16.892 1.00 95.19 103 LEU A O 1
ATOM 858 N N . THR A 1 104 ? 3.664 0.578 -16.640 1.00 95.44 104 THR A N 1
ATOM 859 C CA . THR A 1 104 ? 3.309 -0.046 -17.928 1.00 95.44 104 THR A CA 1
ATOM 860 C C . THR A 1 104 ? 3.891 0.690 -19.148 1.00 95.44 104 THR A C 1
ATOM 862 O O . THR A 1 104 ? 4.349 0.021 -20.072 1.00 95.44 104 THR A O 1
ATOM 865 N N . PRO A 1 105 ? 3.909 2.039 -19.207 1.00 96.00 105 PRO A N 1
ATOM 866 C CA . PRO A 1 105 ? 4.502 2.756 -20.336 1.00 96.00 105 PRO A CA 1
ATOM 867 C C . PRO A 1 105 ? 6.035 2.822 -20.278 1.00 96.00 105 PRO A C 1
ATOM 869 O O . PRO A 1 105 ? 6.677 2.826 -21.329 1.00 96.00 105 PRO A O 1
ATOM 872 N N . CYS A 1 106 ? 6.627 2.885 -19.078 1.00 96.31 106 CYS A N 1
ATOM 873 C CA . CYS A 1 106 ? 8.079 3.005 -18.922 1.00 96.31 106 CYS A CA 1
ATOM 874 C C . CYS A 1 106 ? 8.818 1.671 -19.025 1.00 96.31 106 CYS A C 1
ATOM 876 O O . CYS A 1 106 ? 9.990 1.672 -19.405 1.00 96.31 106 CYS A O 1
ATOM 878 N N . LEU A 1 107 ? 8.180 0.559 -18.658 1.00 96.19 107 LEU A N 1
ATOM 879 C CA . LEU A 1 107 ? 8.803 -0.759 -18.582 1.00 96.19 107 LEU A CA 1
ATOM 880 C C . LEU A 1 107 ? 8.363 -1.660 -19.736 1.00 96.19 107 LEU A C 1
ATOM 882 O O . LEU A 1 107 ? 7.274 -1.524 -20.294 1.00 96.19 107 LEU A O 1
ATOM 886 N N . ASP A 1 108 ? 9.231 -2.596 -20.092 1.00 96.12 108 ASP A N 1
ATOM 887 C CA . ASP A 1 108 ? 8.912 -3.662 -21.022 1.00 96.12 108 ASP A CA 1
ATOM 888 C C . ASP A 1 108 ? 8.152 -4.776 -20.294 1.00 96.12 108 ASP A C 1
ATOM 890 O O . ASP A 1 108 ? 8.723 -5.582 -19.552 1.00 96.12 108 ASP A O 1
ATOM 894 N N . MET A 1 109 ? 6.835 -4.786 -20.491 1.00 94.25 109 MET A N 1
ATOM 895 C CA . MET A 1 109 ? 5.937 -5.734 -19.839 1.00 94.25 109 MET A CA 1
ATOM 896 C C . MET A 1 109 ? 6.121 -7.175 -20.331 1.00 94.25 109 MET A C 1
ATOM 898 O O . MET A 1 109 ? 5.674 -8.085 -19.640 1.00 94.25 109 MET A O 1
ATOM 902 N N . ASP A 1 110 ? 6.827 -7.412 -21.444 1.00 95.56 110 ASP A N 1
ATOM 903 C CA . ASP A 1 110 ? 7.162 -8.774 -21.892 1.00 95.56 110 ASP A CA 1
ATOM 904 C C . ASP A 1 110 ? 8.134 -9.471 -20.918 1.00 95.56 110 ASP A C 1
ATOM 906 O O . ASP A 1 110 ? 8.169 -10.700 -20.830 1.00 95.56 110 ASP A O 1
ATOM 910 N N . TYR A 1 111 ? 8.880 -8.688 -20.130 1.00 94.56 111 TYR A N 1
ATOM 911 C CA . TYR A 1 111 ? 9.795 -9.170 -19.092 1.00 94.56 111 TYR A CA 1
ATOM 912 C C . TYR A 1 111 ? 9.200 -9.115 -17.680 1.00 94.56 111 TYR A C 1
ATOM 914 O O . TYR A 1 111 ? 9.886 -9.492 -16.726 1.00 94.56 111 TYR A O 1
ATOM 922 N N . ILE A 1 112 ? 7.960 -8.640 -17.512 1.00 94.19 112 ILE A N 1
ATOM 923 C CA . ILE A 1 112 ? 7.345 -8.426 -16.196 1.00 94.19 112 ILE A CA 1
ATOM 924 C C . ILE A 1 112 ? 6.048 -9.218 -16.072 1.00 94.19 112 ILE A C 1
ATOM 926 O O . ILE A 1 112 ? 5.107 -9.045 -16.840 1.00 94.19 112 ILE A O 1
ATOM 930 N N . HIS A 1 113 ? 5.950 -10.013 -15.011 1.00 92.19 113 HIS A N 1
ATOM 931 C CA . HIS A 1 113 ? 4.712 -10.669 -14.615 1.00 92.19 113 HIS A CA 1
ATOM 932 C C . HIS A 1 113 ? 4.237 -10.152 -13.254 1.00 92.19 113 HIS A C 1
ATOM 934 O O . HIS A 1 113 ? 4.999 -10.124 -12.288 1.00 92.19 113 HIS A O 1
ATOM 940 N N . VAL A 1 114 ? 2.967 -9.749 -13.157 1.00 92.44 114 VAL A N 1
ATOM 941 C CA . VAL A 1 114 ? 2.360 -9.355 -11.878 1.00 92.44 114 VAL A CA 1
ATOM 942 C C . VAL A 1 114 ? 1.973 -10.615 -11.112 1.00 92.44 114 VAL A C 1
ATOM 944 O O . VAL A 1 114 ? 1.091 -11.347 -11.549 1.00 92.44 114 VAL A O 1
ATOM 947 N N . ILE A 1 115 ? 2.614 -10.852 -9.967 1.00 90.81 115 ILE A N 1
ATOM 948 C CA . ILE A 1 115 ? 2.318 -12.005 -9.107 1.00 90.81 115 ILE A CA 1
ATOM 949 C C . ILE A 1 115 ? 1.076 -11.716 -8.262 1.00 90.81 115 ILE A C 1
ATOM 951 O O . ILE A 1 115 ? 0.121 -12.489 -8.259 1.00 90.81 115 ILE A O 1
ATOM 955 N N . TYR A 1 116 ? 1.096 -10.604 -7.523 1.00 90.06 116 TYR A N 1
ATOM 956 C CA . TYR A 1 116 ? -0.036 -10.159 -6.715 1.00 90.06 116 TYR A CA 1
ATOM 957 C C . TYR A 1 116 ? 0.003 -8.644 -6.508 1.00 90.06 116 TYR A C 1
ATOM 959 O O . TYR A 1 116 ? 1.066 -8.022 -6.562 1.00 90.06 116 TYR A O 1
ATOM 967 N N . GLY A 1 117 ? -1.162 -8.064 -6.230 1.00 89.69 117 GLY A N 1
ATOM 968 C CA . GLY A 1 117 ? -1.300 -6.708 -5.713 1.00 89.69 117 GLY A CA 1
ATOM 969 C C . GLY A 1 117 ? -2.226 -6.696 -4.499 1.00 89.69 117 GLY A C 1
ATOM 970 O O . GLY A 1 117 ? -3.215 -7.428 -4.474 1.00 89.69 117 GLY A O 1
ATOM 971 N N . ASP A 1 118 ? -1.898 -5.879 -3.504 1.00 88.12 118 ASP A N 1
ATOM 972 C CA . ASP A 1 118 ? -2.749 -5.551 -2.356 1.00 88.12 118 ASP A CA 1
ATOM 973 C C . ASP A 1 118 ? -2.842 -4.017 -2.230 1.00 88.12 118 ASP A C 1
ATOM 975 O O . ASP A 1 118 ? -2.123 -3.282 -2.905 1.00 88.12 118 ASP A O 1
ATOM 979 N N . THR A 1 119 ? -3.737 -3.543 -1.369 1.00 84.38 119 THR A N 1
ATOM 980 C CA . THR A 1 119 ? -4.114 -2.153 -1.068 1.00 84.38 119 THR A CA 1
ATOM 981 C C . THR A 1 119 ? -2.993 -1.122 -1.244 1.00 84.38 119 THR A C 1
ATOM 983 O O . THR A 1 119 ? -3.230 -0.059 -1.816 1.00 84.38 119 THR A O 1
ATOM 986 N N . ASP A 1 120 ? -1.786 -1.418 -0.765 1.00 87.06 120 ASP A N 1
ATOM 987 C CA . ASP A 1 120 ? -0.610 -0.548 -0.831 1.00 87.06 120 ASP A CA 1
ATOM 988 C C . ASP A 1 120 ? 0.673 -1.270 -1.291 1.00 87.06 120 ASP A C 1
ATOM 990 O O . ASP A 1 120 ? 1.773 -0.746 -1.106 1.00 87.06 120 ASP A O 1
ATOM 994 N N . SER A 1 121 ? 0.561 -2.456 -1.903 1.00 91.12 121 SER A N 1
ATOM 995 C CA . SER A 1 121 ? 1.722 -3.235 -2.352 1.00 91.12 121 SER A CA 1
ATOM 996 C C . SER A 1 121 ? 1.517 -3.924 -3.703 1.00 91.12 121 SER A C 1
ATOM 998 O O . SER A 1 121 ? 0.405 -4.239 -4.131 1.00 91.12 121 SER A O 1
ATOM 1000 N N . LEU A 1 122 ? 2.619 -4.133 -4.418 1.00 93.44 122 LEU A N 1
ATOM 1001 C CA . LEU A 1 122 ? 2.653 -4.775 -5.728 1.00 93.44 122 LEU A CA 1
ATOM 1002 C C . LEU A 1 122 ? 3.869 -5.694 -5.778 1.00 93.44 122 LEU A C 1
ATOM 1004 O O . LEU A 1 122 ? 4.987 -5.262 -5.501 1.00 93.44 122 LEU A O 1
ATOM 1008 N N . CYS A 1 123 ? 3.649 -6.953 -6.136 1.00 92.38 123 CYS A N 1
ATOM 1009 C CA . CYS A 1 123 ? 4.696 -7.948 -6.293 1.00 92.38 123 CYS A CA 1
ATOM 1010 C C . CYS A 1 123 ? 4.845 -8.317 -7.766 1.00 92.38 123 CYS A C 1
ATOM 1012 O O . CYS A 1 123 ? 3.889 -8.742 -8.422 1.00 92.38 123 CYS A O 1
ATOM 1014 N N . LEU A 1 124 ? 6.063 -8.145 -8.269 1.00 93.19 124 LEU A N 1
ATOM 1015 C CA . LEU A 1 124 ? 6.425 -8.341 -9.665 1.00 93.19 124 LEU A CA 1
ATOM 1016 C C . LEU A 1 124 ? 7.494 -9.431 -9.767 1.00 93.19 124 LEU A C 1
ATOM 1018 O O . LEU A 1 124 ? 8.451 -9.436 -8.994 1.00 93.19 124 LEU A O 1
ATOM 1022 N N . ALA A 1 125 ? 7.351 -10.320 -10.745 1.00 92.06 125 ALA A N 1
ATOM 1023 C CA . ALA A 1 125 ? 8.443 -11.138 -11.251 1.00 92.06 125 ALA A CA 1
ATOM 1024 C C . ALA A 1 125 ? 9.050 -10.434 -12.465 1.00 92.06 125 ALA A C 1
ATOM 1026 O O . ALA A 1 125 ? 8.326 -10.079 -13.395 1.00 92.06 125 ALA A O 1
ATOM 1027 N N . ILE A 1 126 ? 10.367 -10.247 -12.452 1.00 92.38 126 ILE A N 1
ATOM 1028 C CA . ILE A 1 126 ? 11.106 -9.575 -13.520 1.00 92.38 126 ILE A CA 1
ATOM 1029 C C . ILE A 1 126 ? 12.105 -10.575 -14.104 1.00 92.38 126 ILE A C 1
ATOM 1031 O O . ILE A 1 126 ? 12.971 -11.082 -13.395 1.00 92.38 126 ILE A O 1
ATOM 1035 N N . ALA A 1 127 ? 11.987 -10.865 -15.398 1.00 90.69 127 ALA A N 1
ATOM 1036 C CA . ALA A 1 127 ? 12.870 -11.768 -16.138 1.00 90.69 127 ALA A CA 1
ATOM 1037 C C . ALA A 1 127 ? 14.153 -11.055 -16.621 1.00 90.69 127 ALA A C 1
ATOM 1039 O O . ALA A 1 127 ? 14.594 -11.240 -17.754 1.00 90.69 127 ALA A O 1
ATOM 1040 N N . HIS A 1 128 ? 14.723 -10.193 -15.777 1.00 84.31 128 HIS A N 1
ATOM 1041 C CA . HIS A 1 128 ? 15.893 -9.365 -16.068 1.00 84.31 128 HIS A CA 1
ATOM 1042 C C . HIS A 1 128 ? 16.649 -9.054 -14.761 1.00 84.31 128 HIS A C 1
ATOM 1044 O O . HIS A 1 128 ? 16.052 -9.079 -13.688 1.00 84.31 128 HIS A O 1
ATOM 1050 N N . GLU A 1 129 ? 17.951 -8.749 -14.830 1.00 84.50 129 GLU A N 1
ATOM 1051 C CA . GLU A 1 129 ? 18.771 -8.425 -13.640 1.00 84.50 129 GLU A CA 1
ATOM 1052 C C . GLU A 1 129 ? 18.391 -7.084 -12.983 1.00 84.50 129 GLU A C 1
ATOM 1054 O O . GLU A 1 129 ? 18.759 -6.805 -11.846 1.00 84.50 129 GLU A O 1
ATOM 1059 N N . SER A 1 130 ? 17.670 -6.235 -13.712 1.00 87.75 130 SER A N 1
ATOM 1060 C CA . SER A 1 130 ? 17.264 -4.884 -13.318 1.00 87.75 130 SER A CA 1
ATOM 1061 C C . SER A 1 130 ? 15.955 -4.492 -14.006 1.00 87.75 130 SER A C 1
ATOM 1063 O O . SER A 1 130 ? 15.461 -5.240 -14.851 1.00 87.75 130 SER A O 1
ATOM 1065 N N . TRP A 1 131 ? 15.398 -3.319 -13.682 1.00 92.06 131 TRP A N 1
ATOM 1066 C CA . TRP A 1 131 ? 14.200 -2.790 -14.343 1.00 92.06 131 TRP A CA 1
ATOM 1067 C C . TRP A 1 131 ? 14.339 -2.817 -15.880 1.00 92.06 131 TRP A C 1
ATOM 1069 O O . TRP A 1 131 ? 15.248 -2.171 -16.412 1.00 92.06 131 TRP A O 1
ATOM 1079 N N . PRO A 1 132 ? 13.456 -3.524 -16.613 1.00 94.56 132 PRO A N 1
ATOM 1080 C CA . PRO A 1 132 ? 13.511 -3.590 -18.068 1.00 94.56 132 PRO A CA 1
ATOM 1081 C C . PRO A 1 132 ? 12.922 -2.300 -18.652 1.00 94.56 132 PRO A C 1
ATOM 1083 O O . PRO A 1 132 ? 11.747 -2.229 -18.993 1.00 94.56 132 PRO A O 1
ATOM 1086 N N . ILE A 1 133 ? 13.715 -1.228 -18.687 1.00 96.12 133 ILE A N 1
ATOM 1087 C CA . ILE A 1 133 ? 13.248 0.107 -19.085 1.00 96.12 133 ILE A CA 1
ATOM 1088 C C . ILE A 1 133 ? 13.088 0.181 -20.609 1.00 96.12 133 ILE A C 1
ATOM 1090 O O . ILE A 1 133 ? 14.062 0.071 -21.354 1.00 96.12 133 ILE A O 1
ATOM 1094 N N . LYS A 1 134 ? 11.861 0.451 -21.055 1.00 96.25 134 LYS A N 1
ATOM 1095 C CA . LYS A 1 134 ? 11.481 0.671 -22.455 1.00 96.25 134 LYS A CA 1
ATOM 1096 C C . LYS A 1 134 ? 11.520 2.150 -22.843 1.00 96.25 134 LYS A C 1
ATOM 1098 O O . LYS A 1 134 ? 12.078 2.492 -23.884 1.00 96.25 134 LYS A O 1
ATOM 1103 N N . ASP A 1 135 ? 10.960 3.033 -22.013 1.00 96.25 135 ASP A N 1
ATOM 1104 C CA . ASP A 1 135 ? 11.009 4.489 -22.216 1.00 96.25 135 ASP A CA 1
ATOM 1105 C C . ASP A 1 135 ? 11.858 5.151 -21.131 1.00 96.25 135 ASP A C 1
ATOM 1107 O O . ASP A 1 135 ? 11.387 5.514 -20.051 1.00 96.25 135 ASP A O 1
ATOM 1111 N N . LYS A 1 136 ? 13.141 5.336 -21.449 1.00 94.88 136 LYS A N 1
ATOM 1112 C CA . LYS A 1 136 ? 14.104 5.948 -20.533 1.00 94.88 136 LYS A CA 1
ATOM 1113 C C . LYS A 1 136 ? 13.788 7.413 -20.224 1.00 94.88 136 LYS A C 1
ATOM 1115 O O . LYS A 1 136 ? 14.027 7.862 -19.109 1.00 94.88 136 LYS A O 1
ATOM 1120 N N . LYS A 1 137 ? 13.243 8.165 -21.185 1.00 95.12 137 LYS A N 1
ATOM 1121 C CA . LYS A 1 137 ? 12.966 9.593 -20.989 1.00 95.12 137 LYS A CA 1
ATOM 1122 C C . LYS A 1 137 ? 11.835 9.778 -19.983 1.00 95.12 137 LYS A C 1
ATOM 1124 O O . LYS A 1 137 ? 11.962 10.603 -19.081 1.00 95.12 137 LYS A O 1
ATOM 1129 N N . LEU A 1 138 ? 10.751 9.019 -20.140 1.00 93.88 138 LEU A N 1
ATOM 1130 C CA . LEU A 1 138 ? 9.624 9.058 -19.212 1.00 93.88 138 LEU A CA 1
ATOM 1131 C C . LEU A 1 138 ? 10.015 8.496 -17.839 1.00 93.88 138 LEU A C 1
ATOM 1133 O O . LEU A 1 138 ? 9.657 9.081 -16.814 1.00 93.88 138 LEU A O 1
ATOM 1137 N N . TRP A 1 139 ? 10.809 7.420 -17.820 1.00 94.94 139 TRP A N 1
ATOM 1138 C CA . TRP A 1 139 ? 11.357 6.849 -16.592 1.00 94.94 139 TRP A CA 1
ATOM 1139 C C . TRP A 1 139 ? 12.161 7.878 -15.797 1.00 94.94 139 TRP A C 1
ATOM 1141 O O . TRP A 1 139 ? 11.805 8.173 -14.661 1.00 94.94 139 TRP A O 1
ATOM 1151 N N . ASP A 1 140 ? 13.173 8.503 -16.402 1.00 92.94 140 ASP A N 1
ATOM 1152 C CA . ASP A 1 140 ? 14.041 9.470 -15.718 1.00 92.94 140 ASP A CA 1
ATOM 1153 C C . ASP A 1 140 ? 13.253 10.697 -15.203 1.00 92.94 140 ASP A C 1
ATOM 1155 O O . ASP A 1 140 ? 13.593 11.273 -14.166 1.00 92.94 140 ASP A O 1
ATOM 1159 N N . GLN A 1 141 ? 12.164 11.081 -15.884 1.00 92.44 141 GLN A N 1
ATOM 1160 C CA . GLN A 1 141 ? 11.286 12.185 -15.473 1.00 92.44 141 GLN A CA 1
ATOM 1161 C C . GLN A 1 141 ? 10.411 11.862 -14.255 1.00 92.44 141 GLN A C 1
ATOM 1163 O O . GLN A 1 141 ? 10.198 12.731 -13.402 1.00 92.44 141 GLN A O 1
ATOM 1168 N N . LEU A 1 142 ? 9.863 10.647 -14.191 1.00 91.44 142 LEU A N 1
ATOM 1169 C CA . LEU A 1 142 ? 8.857 10.262 -13.196 1.00 91.44 142 LEU A CA 1
ATOM 1170 C C . LEU A 1 142 ? 9.435 9.444 -12.035 1.00 91.44 142 LEU A C 1
ATOM 1172 O O . LEU A 1 142 ? 8.873 9.472 -10.939 1.00 91.44 142 LEU A O 1
ATOM 1176 N N . TYR A 1 143 ? 10.570 8.770 -12.229 1.00 91.00 143 TYR A N 1
ATOM 1177 C CA . TYR A 1 143 ? 11.161 7.883 -11.227 1.00 91.00 143 TYR A CA 1
ATOM 1178 C C . TYR A 1 143 ? 11.441 8.611 -9.913 1.00 91.00 143 TYR A C 1
ATOM 1180 O O . TYR A 1 143 ? 11.008 8.155 -8.868 1.00 91.00 143 TYR A O 1
ATOM 1188 N N . SER A 1 144 ? 12.071 9.788 -9.945 1.00 87.75 144 SER A N 1
ATOM 1189 C CA . SER A 1 144 ? 12.374 10.555 -8.720 1.00 87.75 144 SER A CA 1
ATOM 1190 C C . SER A 1 144 ? 11.133 11.091 -7.986 1.00 87.75 144 SER A C 1
ATOM 1192 O O . SER A 1 144 ? 11.200 11.428 -6.797 1.00 87.75 144 SER A O 1
ATOM 1194 N N . GLN A 1 145 ? 9.994 11.178 -8.680 1.00 87.62 145 GLN A N 1
ATOM 1195 C CA . GLN A 1 145 ? 8.723 11.605 -8.096 1.00 87.62 145 GLN A CA 1
ATOM 1196 C C . GLN A 1 145 ? 8.057 10.453 -7.343 1.00 87.62 145 GLN A C 1
ATOM 1198 O O . GLN A 1 145 ? 7.537 10.664 -6.249 1.00 87.62 145 GLN A O 1
ATOM 1203 N N . LEU A 1 146 ? 8.097 9.249 -7.921 1.00 88.81 146 LEU A N 1
ATOM 1204 C CA . LEU A 1 146 ? 7.389 8.075 -7.412 1.00 88.81 146 LEU A CA 1
ATOM 1205 C C . LEU A 1 146 ? 8.260 7.154 -6.562 1.00 88.81 146 LEU A C 1
ATOM 1207 O O . LEU A 1 146 ? 7.737 6.549 -5.643 1.00 88.81 146 LEU A O 1
ATOM 1211 N N . PHE A 1 147 ? 9.554 7.045 -6.828 1.00 89.94 147 PHE A N 1
ATOM 1212 C CA . PHE A 1 147 ? 10.493 6.187 -6.108 1.00 89.94 147 PHE A CA 1
ATOM 1213 C C . PHE A 1 147 ? 11.517 7.031 -5.333 1.00 89.94 147 PHE A C 1
ATOM 1215 O O . PHE A 1 147 ? 11.669 8.235 -5.594 1.00 89.94 147 PHE A O 1
ATOM 1222 N N . PRO A 1 148 ? 12.213 6.443 -4.345 1.00 86.06 148 PRO A N 1
ATOM 1223 C CA . PRO A 1 148 ? 13.286 7.122 -3.644 1.00 86.06 148 PRO A CA 1
ATOM 1224 C C . PRO A 1 148 ? 14.449 7.359 -4.610 1.00 86.06 148 PRO A C 1
ATOM 1226 O O . PRO A 1 148 ? 14.730 6.552 -5.502 1.00 86.06 148 PRO A O 1
ATOM 1229 N N . SER A 1 149 ? 15.132 8.483 -4.433 1.00 78.62 149 SER A N 1
ATOM 1230 C CA . SER A 1 149 ? 16.423 8.718 -5.062 1.00 78.62 149 SER A CA 1
ATOM 1231 C C . SER A 1 149 ? 17.456 7.718 -4.530 1.00 78.62 149 SER A C 1
ATOM 1233 O O . SER A 1 149 ? 17.315 7.168 -3.443 1.00 78.62 149 SER A O 1
ATOM 1235 N N . VAL A 1 150 ? 18.516 7.487 -5.306 1.00 65.12 150 VAL A N 1
ATOM 1236 C CA . VAL A 1 150 ? 19.543 6.462 -5.031 1.00 65.12 150 VAL A CA 1
ATOM 1237 C C . VAL A 1 150 ? 20.291 6.700 -3.701 1.00 65.12 150 VAL A C 1
ATOM 1239 O O . VAL A 1 150 ? 2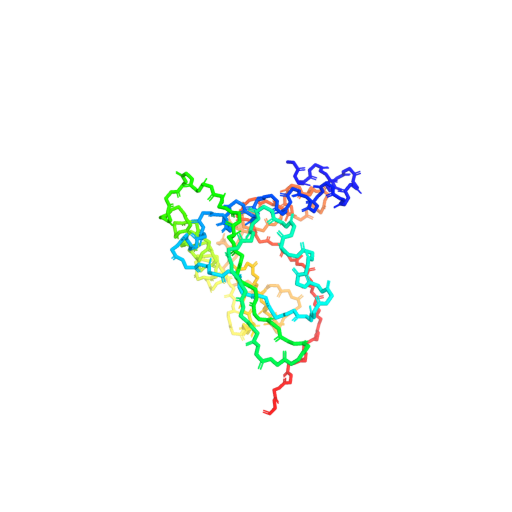1.024 5.833 -3.238 1.00 65.12 150 VAL A O 1
ATOM 1242 N N . SER A 1 151 ? 20.123 7.858 -3.049 1.00 65.12 151 SER A N 1
ATOM 1243 C CA . SER A 1 151 ? 20.697 8.097 -1.724 1.00 65.12 151 SER A CA 1
ATOM 1244 C C . SER A 1 151 ? 19.851 7.444 -0.622 1.00 65.12 151 SER A C 1
ATOM 1246 O O . SER A 1 151 ? 18.897 8.042 -0.117 1.00 65.12 151 SER A O 1
ATOM 1248 N N . ASP A 1 152 ? 20.260 6.251 -0.194 1.00 61.81 152 ASP A N 1
ATOM 1249 C CA . ASP A 1 152 ? 19.628 5.471 0.884 1.00 61.81 152 ASP A CA 1
ATOM 1250 C C . ASP A 1 152 ? 19.637 6.152 2.269 1.00 61.81 152 ASP A C 1
ATOM 1252 O O . ASP A 1 152 ? 18.988 5.686 3.208 1.00 61.81 152 ASP A O 1
ATOM 1256 N N . GLU A 1 153 ? 20.351 7.268 2.425 1.00 68.25 153 GLU A N 1
ATOM 1257 C CA . GLU A 1 153 ? 20.507 7.951 3.713 1.00 68.25 153 GLU A CA 1
ATOM 1258 C C . GLU A 1 153 ? 19.263 8.752 4.136 1.00 68.25 153 GLU A C 1
ATOM 1260 O O . GLU A 1 153 ? 19.056 9.003 5.327 1.00 68.25 153 GLU A O 1
ATOM 1265 N N . ASN A 1 154 ? 18.395 9.146 3.195 1.00 83.00 154 ASN A N 1
ATOM 1266 C CA . ASN A 1 154 ? 17.237 9.978 3.512 1.00 83.00 154 ASN A CA 1
ATOM 1267 C C . ASN A 1 154 ? 15.963 9.148 3.742 1.00 83.00 154 ASN A C 1
ATOM 1269 O O . ASN A 1 154 ? 15.185 8.887 2.822 1.00 83.00 154 ASN A O 1
ATOM 1273 N N . TYR A 1 155 ? 15.676 8.819 5.007 1.00 84.88 155 TYR A N 1
ATOM 1274 C CA . TYR A 1 155 ? 14.451 8.093 5.372 1.00 84.88 155 TYR A CA 1
ATOM 1275 C C . TYR A 1 155 ? 13.156 8.813 4.948 1.00 84.88 155 TYR A C 1
ATOM 1277 O O . TYR A 1 155 ? 12.145 8.161 4.682 1.00 84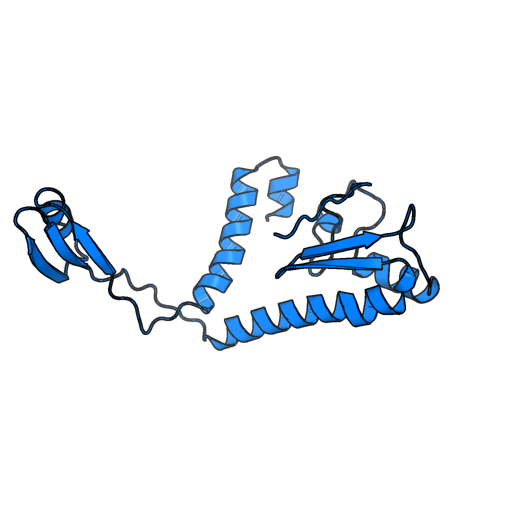.88 155 TYR A O 1
ATOM 1285 N N . TYR A 1 156 ? 13.164 10.149 4.849 1.00 86.00 156 TYR A N 1
ATOM 1286 C CA . TYR A 1 156 ? 12.003 10.895 4.355 1.00 86.00 156 TYR A CA 1
ATOM 1287 C C . TYR A 1 156 ? 11.758 10.675 2.865 1.00 86.00 156 TYR A C 1
ATOM 1289 O O . TYR A 1 156 ? 10.606 10.685 2.445 1.00 86.00 156 TYR A O 1
ATOM 1297 N N . ASP A 1 157 ? 12.815 10.455 2.086 1.00 86.75 157 ASP A N 1
ATOM 1298 C CA . ASP A 1 157 ? 12.701 10.134 0.666 1.00 86.75 157 ASP A CA 1
ATOM 1299 C C . ASP A 1 157 ? 12.238 8.682 0.474 1.00 86.75 157 ASP A C 1
ATOM 1301 O O . ASP A 1 1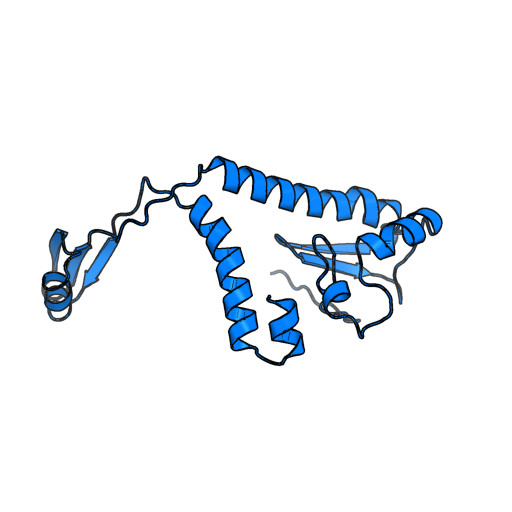57 ? 11.313 8.421 -0.293 1.00 86.75 157 ASP A O 1
ATOM 1305 N N . LYS A 1 158 ? 12.763 7.750 1.285 1.00 85.94 158 LYS A N 1
ATOM 1306 C CA . LYS A 1 158 ? 12.302 6.350 1.322 1.00 85.94 158 LYS A CA 1
ATOM 1307 C C . LYS A 1 158 ? 10.824 6.207 1.701 1.00 85.94 158 LYS A C 1
ATOM 1309 O O . LYS A 1 158 ? 10.133 5.318 1.211 1.00 85.94 158 LYS A O 1
ATOM 1314 N N . LYS A 1 159 ? 10.332 7.053 2.610 1.00 86.19 159 LYS A N 1
ATOM 1315 C CA . LYS A 1 159 ? 8.926 7.085 3.052 1.00 86.19 159 LYS A CA 1
ATOM 1316 C C . LYS A 1 159 ? 8.193 8.331 2.545 1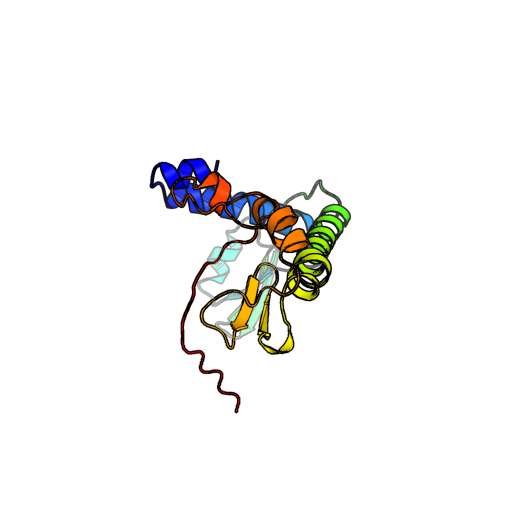.00 86.19 159 LYS A C 1
ATOM 1318 O O . LYS A 1 159 ? 7.341 8.874 3.253 1.00 86.19 159 LYS A O 1
ATOM 1323 N N . LYS A 1 160 ? 8.528 8.782 1.331 1.00 86.25 160 LYS A N 1
ATOM 1324 C CA . LYS A 1 160 ? 7.873 9.912 0.665 1.00 86.25 160 LYS A CA 1
ATOM 1325 C C . LYS A 1 160 ? 6.366 9.673 0.568 1.00 86.25 160 LYS A C 1
ATOM 1327 O O . LYS A 1 160 ? 5.899 8.561 0.330 1.00 86.25 160 LYS A O 1
ATOM 1332 N N . ILE A 1 161 ? 5.599 10.739 0.776 1.00 86.00 161 ILE A N 1
ATOM 1333 C CA . ILE A 1 161 ? 4.142 10.714 0.631 1.00 86.00 161 ILE A CA 1
ATOM 1334 C C . ILE A 1 161 ? 3.810 10.428 -0.832 1.00 86.00 161 ILE A C 1
ATOM 1336 O O . ILE A 1 161 ? 4.347 11.098 -1.709 1.00 86.00 161 ILE A O 1
ATOM 1340 N N . LEU A 1 162 ? 2.916 9.462 -1.074 1.00 87.12 162 LEU A N 1
ATOM 1341 C CA . LEU A 1 162 ? 2.574 9.010 -2.428 1.00 87.12 162 LEU A CA 1
ATOM 1342 C C . LEU A 1 162 ? 3.819 8.554 -3.216 1.00 87.12 162 LEU A C 1
ATOM 1344 O O . LEU A 1 162 ? 3.915 8.753 -4.424 1.00 87.12 162 LEU A O 1
ATOM 1348 N N . GLY A 1 163 ? 4.784 7.961 -2.510 1.00 89.94 163 GLY A N 1
ATOM 1349 C CA . GLY A 1 163 ? 5.928 7.272 -3.087 1.00 89.94 163 GLY A CA 1
ATOM 1350 C C . GLY A 1 163 ? 5.807 5.760 -2.913 1.00 89.94 163 GLY A C 1
ATOM 1351 O O . GLY A 1 163 ? 5.235 5.268 -1.940 1.00 89.94 163 GLY A O 1
ATOM 1352 N N . TRP A 1 164 ? 6.370 5.034 -3.861 1.00 90.88 164 TRP A N 1
ATOM 1353 C CA . TRP A 1 164 ? 6.632 3.609 -3.811 1.00 90.88 164 TRP A CA 1
ATOM 1354 C C . TRP A 1 164 ? 8.030 3.379 -3.260 1.00 90.88 164 TRP A C 1
ATOM 1356 O O . TRP A 1 164 ? 8.948 4.139 -3.541 1.00 90.88 164 TRP A O 1
ATOM 1366 N N . ASN A 1 165 ? 8.198 2.321 -2.477 1.00 90.38 165 ASN A N 1
ATOM 1367 C CA . ASN A 1 165 ? 9.498 1.892 -1.990 1.00 90.38 165 ASN A CA 1
ATOM 1368 C C . ASN A 1 165 ? 9.648 0.393 -2.230 1.00 90.38 165 ASN A C 1
ATOM 1370 O O . ASN A 1 165 ? 8.684 -0.362 -2.104 1.00 90.38 165 ASN A O 1
ATOM 1374 N N . ILE A 1 166 ? 10.869 -0.032 -2.528 1.00 89.06 166 ILE A N 1
ATOM 1375 C CA . ILE A 1 166 ? 11.198 -1.445 -2.642 1.00 89.06 166 ILE A CA 1
ATOM 1376 C C . ILE A 1 166 ? 11.407 -1.979 -1.220 1.00 89.06 166 ILE A C 1
ATOM 1378 O O . ILE A 1 166 ? 12.307 -1.548 -0.496 1.00 89.06 166 ILE A O 1
ATOM 1382 N N . GLU A 1 167 ? 10.510 -2.858 -0.773 1.00 86.50 167 GLU A N 1
ATOM 1383 C CA . GLU A 1 167 ? 10.580 -3.468 0.565 1.00 86.50 167 GLU A CA 1
ATOM 1384 C C . GLU A 1 167 ? 11.442 -4.740 0.568 1.00 86.50 167 GLU A C 1
ATOM 1386 O O . GLU A 1 167 ? 12.126 -5.017 1.552 1.00 86.50 167 GLU A O 1
ATOM 1391 N N . SER A 1 168 ? 11.444 -5.499 -0.531 1.00 86.25 168 SER A N 1
ATOM 1392 C CA . SER A 1 168 ? 12.250 -6.712 -0.682 1.00 86.25 168 SER A CA 1
ATOM 1393 C C . SER A 1 168 ? 12.486 -7.050 -2.149 1.00 86.25 168 SER A C 1
ATOM 1395 O O . SER A 1 168 ? 11.553 -6.981 -2.947 1.00 86.25 168 SER A O 1
ATOM 1397 N N . GLU A 1 169 ? 13.690 -7.520 -2.466 1.00 88.06 169 GLU A N 1
ATOM 1398 C CA . GLU A 1 169 ? 14.045 -8.097 -3.764 1.00 88.06 169 GLU A CA 1
ATOM 1399 C C . GLU A 1 169 ? 14.581 -9.511 -3.547 1.00 88.06 169 GLU A C 1
ATOM 1401 O O . GLU A 1 169 ? 15.315 -9.777 -2.593 1.00 88.06 169 GLU A O 1
ATOM 1406 N N . SER A 1 170 ? 14.199 -10.439 -4.419 1.00 83.94 170 SER A N 1
ATOM 1407 C CA . SER A 1 170 ? 14.692 -11.813 -4.374 1.00 83.94 170 SER A CA 1
ATOM 1408 C C . SER A 1 170 ? 14.783 -12.375 -5.783 1.00 83.94 170 SER A C 1
ATOM 1410 O O . SER A 1 170 ? 13.935 -12.083 -6.622 1.00 83.94 170 SER A O 1
ATOM 1412 N N . THR A 1 171 ? 15.789 -13.206 -6.033 1.00 81.38 171 THR A N 1
ATOM 1413 C CA . THR A 1 171 ? 16.037 -13.819 -7.345 1.00 81.38 171 THR A CA 1
ATOM 1414 C C . THR A 1 171 ? 15.147 -15.028 -7.628 1.00 81.38 171 THR A C 1
ATOM 1416 O O . THR A 1 171 ? 15.167 -15.561 -8.733 1.00 81.38 171 THR A O 1
ATOM 1419 N N . THR A 1 172 ? 14.390 -15.521 -6.646 1.00 77.06 172 THR A N 1
ATOM 1420 C CA . THR A 1 172 ? 13.552 -16.717 -6.798 1.00 77.06 172 THR A CA 1
ATOM 1421 C C . THR A 1 172 ? 12.217 -16.524 -6.092 1.00 77.06 172 THR A C 1
ATOM 1423 O O . THR A 1 172 ? 12.180 -16.248 -4.897 1.00 77.06 172 THR A O 1
ATOM 1426 N N . CYS A 1 173 ? 11.120 -16.735 -6.821 1.00 73.44 173 CYS A N 1
ATOM 1427 C CA . CYS A 1 173 ? 9.766 -16.783 -6.276 1.00 73.44 173 CYS A CA 1
ATOM 1428 C C . CYS A 1 173 ? 9.155 -18.159 -6.572 1.00 73.44 173 CYS A C 1
ATOM 1430 O O . CYS A 1 173 ? 9.165 -18.606 -7.717 1.00 73.44 173 CYS A O 1
ATOM 1432 N N . LEU A 1 174 ? 8.637 -18.835 -5.542 1.00 71.94 174 LEU A N 1
ATOM 1433 C CA . LEU A 1 174 ? 7.905 -20.096 -5.674 1.00 71.94 174 LEU A CA 1
ATOM 1434 C C . LEU A 1 174 ? 6.455 -19.863 -5.245 1.00 71.94 174 LEU A C 1
ATOM 1436 O O . LEU A 1 174 ? 6.180 -19.704 -4.057 1.00 71.94 174 LEU A O 1
ATOM 1440 N N . ALA A 1 175 ? 5.532 -19.852 -6.205 1.00 71.31 175 ALA A N 1
ATOM 1441 C CA . ALA A 1 175 ? 4.097 -19.755 -5.954 1.00 71.31 175 ALA A CA 1
ATOM 1442 C C . ALA A 1 175 ? 3.438 -21.092 -6.316 1.00 71.31 175 ALA A C 1
ATOM 1444 O O . ALA A 1 175 ? 3.252 -21.408 -7.488 1.00 71.31 175 ALA A O 1
ATOM 1445 N N . LEU A 1 176 ? 3.130 -21.902 -5.302 1.00 70.50 176 LEU A N 1
ATOM 1446 C CA . LEU A 1 176 ? 2.417 -23.167 -5.469 1.00 70.50 176 LEU A CA 1
ATOM 1447 C C . LEU A 1 176 ? 0.919 -22.928 -5.257 1.00 70.50 176 LEU A C 1
ATOM 1449 O O . LEU A 1 176 ? 0.526 -22.331 -4.256 1.00 70.50 176 LEU A O 1
ATOM 1453 N N . ALA A 1 177 ? 0.097 -23.424 -6.175 1.00 65.81 177 ALA A N 1
ATOM 1454 C CA . ALA A 1 177 ? -1.349 -23.527 -6.014 1.00 65.81 177 ALA A CA 1
ATOM 1455 C C . ALA A 1 177 ? -1.746 -25.019 -5.992 1.00 65.81 177 ALA A C 1
ATOM 1457 O O . ALA A 1 177 ? -1.029 -25.820 -6.599 1.00 65.81 177 ALA A O 1
ATOM 1458 N N . PRO A 1 178 ? -2.809 -25.402 -5.257 1.00 53.91 178 PRO A N 1
ATOM 1459 C CA . PRO A 1 178 ? -3.294 -26.783 -5.190 1.00 53.91 178 PRO A CA 1
ATOM 1460 C C . PRO A 1 178 ? -3.836 -27.307 -6.524 1.00 53.91 178 PRO A C 1
ATOM 1462 O O . PRO A 1 178 ? -4.371 -26.495 -7.314 1.00 53.91 178 PRO A O 1
#

Mean predicted aligned error: 9.44 Å

Foldseek 3Di:
DLLVCVVVVNPVVNVVVVCVVVVVLVLLQDPQPDDWDKDKFFPVCVVVLVPDPFWDDWDDPDNTIIITTGRPDDDDRPHHNVVSVVVQVVLVVLVVCCVPVPLVVFADCVQWDWPDDDSQDTDIHGNDPDGRTPHPVSCVVCVQVAEADPPPPDSCSQVPDSHDHDPDDDPDDDDDDD

Secondary structure (DSSP, 8-state):
-HHHHHHTT-HHHHHHHHHHHHHHHHHHT---S---EEEEE-HHHHHHHHTSTTEEEEEEEETTEEEEEE--------S-HHHHHHHHHHHHHHHHHIIIIIIHHHB-GGGEEEEEEETTEEEEEESSSS--BS-HHHHHHHHHHHS--S-TT-HHHHT-TT--------S-------